Protein 7OHG (pdb70)

Structure (mmCIF, N/CA/C/O backbone):
data_7OHG
#
_entry.id   7OHG
#
_cell.length_a   88.121
_cell.length_b   88.121
_cell.length_c   182.889
_cell.angle_alpha   90.00
_cell.angle_beta   90.00
_cell.angle_gamma   90.00
#
_symmetry.space_group_name_H-M   'P 41 2 2'
#
loop_
_entity.id
_entity.type
_entity.pdbx_description
1 polymer "Guanosine-3',5'-bis(Diphosphate) 3'-pyrophosphohydrolase"
2 non-polymer 'Non-hydrolasable alarmone analogue'
3 non-polymer GLYCEROL
4 non-polymer 'FORMIC ACID'
5 non-polymer 'MANGANESE (II) ION'
6 non-polymer 'MAGNESIUM ION'
7 non-polymer 'CHLORIDE ION'
8 water water
#
loop_
_atom_site.group_PDB
_atom_site.id
_atom_site.type_symbol
_atom_site.label_atom_id
_atom_site.label_alt_id
_atom_site.label_comp_id
_atom_site.label_asym_id
_atom_site.label_entity_id
_atom_site.label_seq_id
_atom_site.pdbx_PDB_ins_code
_atom_site.Cartn_x
_atom_site.Cartn_y
_atom_site.Cartn_z
_atom_site.occupancy
_atom_site.B_iso_or_equiv
_atom_site.auth_seq_id
_atom_site.auth_comp_id
_atom_site.auth_asym_id
_atom_site.auth_atom_id
_atom_site.pdbx_PDB_model_num
ATOM 1 N N . ASP A 1 5 ? 85.702 63.830 2.001 1.00 95.35 5 ASP A N 1
ATOM 2 C CA . ASP A 1 5 ? 85.445 62.457 2.438 1.00 95.86 5 ASP A CA 1
ATOM 3 C C . ASP A 1 5 ? 84.053 62.281 3.089 1.00 95.14 5 ASP A C 1
ATOM 4 O O . ASP A 1 5 ? 83.579 63.164 3.822 1.00 95.01 5 ASP A O 1
ATOM 9 N N . LEU A 1 6 ? 83.420 61.113 2.828 1.00 94.15 6 LEU A N 1
ATOM 10 C CA . LEU A 1 6 ? 82.113 60.738 3.376 1.00 93.22 6 LEU A CA 1
ATOM 11 C C . LEU A 1 6 ? 82.073 60.849 4.912 1.00 91.26 6 LEU A C 1
ATOM 12 O O . LEU A 1 6 ? 81.161 61.489 5.455 1.00 91.78 6 LEU A O 1
ATOM 14 N N . GLY A 1 7 ? 83.073 60.254 5.585 1.00 88.65 7 GLY A N 1
ATOM 15 C CA . GLY A 1 7 ? 83.217 60.281 7.044 1.00 85.87 7 GLY A CA 1
ATOM 16 C C . GLY A 1 7 ? 82.217 59.436 7.811 1.00 82.37 7 GLY A C 1
ATOM 17 O O . GLY A 1 7 ? 82.096 59.575 9.035 1.00 82.79 7 GLY A O 1
ATOM 18 N N . LEU A 1 8 ? 81.491 58.550 7.097 1.00 78.80 8 LEU A N 1
ATOM 19 C CA . LEU A 1 8 ? 80.481 57.666 7.676 1.00 75.55 8 LEU A CA 1
ATOM 20 C C . LEU A 1 8 ? 81.103 56.622 8.582 1.00 72.41 8 LEU A C 1
ATOM 21 O O . LEU A 1 8 ? 80.517 56.281 9.606 1.00 72.51 8 LEU A O 1
ATOM 26 N N . TRP A 1 9 ? 82.301 56.132 8.226 1.00 69.55 9 TRP A N 1
ATOM 27 C CA . TRP A 1 9 ? 83.011 55.163 9.047 1.00 67.14 9 TRP A CA 1
ATOM 28 C C . TRP A 1 9 ? 83.405 55.754 10.378 1.00 67.55 9 TRP A C 1
ATOM 29 O O . TRP A 1 9 ? 83.387 55.046 11.376 1.00 68.06 9 TRP A O 1
ATOM 40 N N . ASN A 1 10 ? 83.798 57.031 10.402 1.00 67.16 10 ASN A N 1
ATOM 41 C CA . ASN A 1 10 ? 84.194 57.678 11.644 1.00 66.98 10 ASN A CA 1
ATOM 42 C C . ASN A 1 10 ? 83.028 57.821 12.634 1.00 66.25 10 ASN A C 1
ATOM 43 O O . ASN A 1 10 ? 83.276 57.891 13.826 1.00 66.18 10 ASN A O 1
ATOM 48 N N . ARG A 1 11 ? 81.766 57.801 12.158 1.00 65.62 11 ARG A N 1
ATOM 49 C CA . ARG A 1 11 ? 80.604 57.847 13.050 1.00 65.43 11 ARG A CA 1
ATOM 50 C C . ARG A 1 11 ? 80.280 56.452 13.560 1.00 64.02 11 ARG A C 1
ATOM 51 O O . ARG A 1 11 ? 79.828 56.303 14.698 1.00 64.44 11 ARG A O 1
ATOM 59 N N . LEU A 1 12 ? 80.431 55.435 12.699 1.00 62.20 12 LEU A N 1
ATOM 60 C CA . LEU A 1 12 ? 80.145 54.061 13.070 1.00 61.06 12 LEU A CA 1
ATOM 61 C C . LEU A 1 12 ? 81.202 53.505 14.030 1.00 60.63 12 LEU A C 1
ATOM 62 O O . LEU A 1 12 ? 80.843 52.973 15.076 1.00 60.77 12 LEU A O 1
ATOM 67 N N . GLU A 1 13 ? 82.499 53.644 13.679 1.00 59.60 13 GLU A N 1
ATOM 68 C CA . GLU A 1 13 ? 83.649 53.140 14.418 1.00 58.99 13 GLU A CA 1
ATOM 69 C C . GLU A 1 13 ? 83.513 53.247 15.956 1.00 58.46 13 GLU A C 1
ATOM 70 O O . GLU A 1 13 ? 83.737 52.229 16.613 1.00 58.86 13 GLU A O 1
ATOM 76 N N . PRO A 1 14 ? 83.130 54.403 16.568 1.00 57.33 14 PRO A N 1
ATOM 77 C CA . PRO A 1 14 ? 83.019 54.446 18.039 1.00 56.49 14 PRO A CA 1
ATOM 78 C C . PRO A 1 14 ? 82.017 53.451 18.605 1.00 55.38 14 PRO A C 1
ATOM 79 O O . PRO A 1 14 ? 82.285 52.857 19.646 1.00 55.35 14 PRO A O 1
ATOM 83 N N . ALA A 1 15 ? 80.893 53.229 17.895 1.00 54.28 15 ALA A N 1
ATOM 84 C CA . ALA A 1 15 ? 79.860 52.273 18.298 1.00 53.67 15 ALA A CA 1
ATOM 85 C C . ALA A 1 15 ? 80.325 50.801 18.317 1.00 53.50 15 ALA A C 1
ATOM 86 O O . ALA A 1 15 ? 79.680 49.967 18.939 1.00 53.20 15 ALA A O 1
ATOM 88 N N . LEU A 1 16 ? 81.454 50.502 17.657 1.00 53.68 16 LEU A N 1
ATOM 89 C CA . LEU A 1 16 ? 82.046 49.172 17.504 1.00 53.83 16 LEU A CA 1
ATOM 90 C C . LEU A 1 16 ? 83.033 48.757 18.598 1.00 54.91 16 LEU A C 1
ATOM 91 O O . LEU A 1 16 ? 83.550 47.638 18.535 1.00 55.49 16 LEU A O 1
ATOM 96 N N . ALA A 1 17 ? 83.293 49.630 19.597 1.00 54.55 17 ALA A N 1
ATOM 97 C CA . ALA A 1 17 ? 84.272 49.350 20.650 1.00 54.60 17 ALA A CA 1
ATOM 98 C C . ALA A 1 17 ? 83.953 48.134 21.514 1.00 54.29 17 ALA A C 1
ATOM 99 O O . ALA A 1 17 ? 84.863 47.567 22.138 1.00 54.65 17 ALA A O 1
ATOM 101 N N . TYR A 1 18 ? 82.673 47.731 21.560 1.00 53.18 18 TYR A N 1
ATOM 102 C CA . TYR A 1 18 ? 82.259 46.537 22.305 1.00 52.18 18 TYR A CA 1
ATOM 103 C C . TYR A 1 18 ? 82.708 45.225 21.580 1.00 52.13 18 TYR A C 1
ATOM 104 O O . TYR A 1 18 ? 82.602 44.142 22.148 1.00 51.97 18 TYR A O 1
ATOM 113 N N . LEU A 1 19 ? 83.190 45.326 20.330 1.00 52.09 19 LEU A N 1
ATOM 114 C CA . LEU A 1 19 ? 83.658 44.175 19.572 1.00 53.07 19 LEU A CA 1
ATOM 115 C C . LEU A 1 19 ? 85.187 44.016 19.707 1.00 54.94 19 LEU A C 1
ATOM 116 O O . LEU A 1 19 ? 85.908 44.999 19.884 1.00 55.43 19 LEU A O 1
ATOM 121 N N . ALA A 1 20 ? 85.682 42.776 19.584 1.00 55.36 20 ALA A N 1
ATOM 122 C CA . ALA A 1 20 ? 87.109 42.482 19.615 1.00 55.91 20 ALA A CA 1
ATOM 123 C C . ALA A 1 20 ? 87.753 43.121 18.379 1.00 57.28 20 ALA A C 1
ATOM 124 O O . ALA A 1 20 ? 87.077 43.290 17.350 1.00 57.89 20 ALA A O 1
ATOM 126 N N . PRO A 1 21 ? 89.062 43.457 18.416 1.00 57.14 21 PRO A N 1
ATOM 127 C CA . PRO A 1 21 ? 89.690 44.090 17.243 1.00 56.69 21 PRO A CA 1
ATOM 128 C C . PRO A 1 21 ? 89.528 43.318 15.951 1.00 56.21 21 PRO A C 1
ATOM 129 O O . PRO A 1 21 ? 89.320 43.931 14.900 1.00 56.00 21 PRO A O 1
ATOM 133 N N . GLU A 1 22 ? 89.591 41.978 16.036 1.00 55.90 22 GLU A N 1
ATOM 134 C CA . GLU A 1 22 ? 89.425 41.119 14.858 1.00 55.77 22 GLU A CA 1
ATOM 135 C C . GLU A 1 22 ? 88.055 41.288 14.251 1.00 53.91 22 GLU A C 1
ATOM 136 O O . GLU A 1 22 ? 87.912 41.250 13.036 1.00 54.23 22 GLU A O 1
ATOM 142 N N . GLU A 1 23 ? 87.047 41.483 15.095 1.00 52.00 23 GLU A N 1
ATOM 143 C CA . GLU A 1 23 ? 85.685 41.692 14.689 1.00 50.58 23 GLU A CA 1
ATOM 144 C C . GLU A 1 23 ? 85.513 43.047 14.088 1.00 49.75 23 GLU A C 1
ATOM 145 O O . GLU A 1 23 ? 84.924 43.121 13.014 1.00 50.18 23 GLU A O 1
ATOM 151 N N . ARG A 1 24 ? 86.083 44.114 14.692 1.00 48.64 24 ARG A N 1
ATOM 152 C CA . ARG A 1 24 ? 86.019 45.439 14.077 1.00 48.85 24 ARG A CA 1
ATOM 153 C C . ARG A 1 24 ? 86.695 45.443 12.688 1.00 49.43 24 ARG A C 1
ATOM 154 O O . ARG A 1 24 ? 86.244 46.153 11.792 1.00 50.06 24 ARG A O 1
ATOM 162 N N . ALA A 1 25 ? 87.732 44.602 12.490 1.00 48.89 25 ALA A N 1
ATOM 163 C CA . ALA A 1 25 ? 88.423 44.462 11.211 1.00 48.65 25 ALA A CA 1
ATOM 164 C C . ALA A 1 25 ? 87.514 43.858 10.149 1.00 48.92 25 ALA A C 1
ATOM 165 O O . ALA A 1 25 ? 87.616 44.204 8.967 1.00 49.64 25 ALA A O 1
ATOM 167 N N . LYS A 1 26 ? 86.668 42.905 10.552 1.00 48.31 26 LYS A N 1
ATOM 168 C CA . LYS A 1 26 ? 85.697 42.289 9.656 1.00 47.85 26 LYS A CA 1
ATOM 169 C C . LYS A 1 26 ? 84.642 43.335 9.288 1.00 46.47 26 LYS A C 1
ATOM 170 O O . LYS A 1 26 ? 84.228 43.381 8.155 1.00 46.36 26 LYS A O 1
ATOM 176 N N . VAL A 1 27 ? 84.244 44.199 10.223 1.00 45.85 27 VAL A N 1
ATOM 177 C CA . VAL A 1 27 ? 83.282 45.263 9.970 1.00 45.70 27 VAL A CA 1
ATOM 178 C C . VAL A 1 27 ? 83.856 46.366 9.064 1.00 45.98 27 VAL A C 1
ATOM 179 O O . VAL A 1 27 ? 83.122 46.867 8.217 1.00 46.92 27 VAL A O 1
ATOM 183 N N . ARG A 1 28 ? 85.155 46.695 9.170 1.00 45.25 28 ARG A N 1
ATOM 184 C CA . ARG A 1 28 ? 85.765 47.682 8.276 1.00 45.46 28 ARG A CA 1
ATOM 185 C C . ARG A 1 28 ? 85.821 47.138 6.848 1.00 46.32 28 ARG A C 1
ATOM 186 O O . ARG A 1 28 ? 85.488 47.855 5.896 1.00 47.00 28 ARG A O 1
ATOM 194 N N . GLU A 1 29 ? 86.191 45.856 6.703 1.00 46.17 29 GLU A N 1
ATOM 195 C CA . GLU A 1 29 ? 86.230 45.166 5.417 1.00 46.58 29 GLU A CA 1
ATOM 196 C C . GLU A 1 29 ? 84.837 45.172 4.766 1.00 47.07 29 GLU A C 1
ATOM 197 O O . GLU A 1 29 ? 84.720 45.412 3.567 1.00 48.01 29 GLU A O 1
ATOM 203 N N . ALA A 1 30 ? 83.785 44.933 5.565 1.00 46.86 30 ALA A N 1
ATOM 204 C CA . ALA A 1 30 ? 82.386 44.928 5.146 1.00 47.15 30 ALA A CA 1
ATOM 205 C C . ALA A 1 30 ? 81.952 46.311 4.717 1.00 47.68 30 ALA A C 1
ATOM 206 O O . ALA A 1 30 ? 81.284 46.447 3.690 1.00 47.16 30 ALA A O 1
ATOM 208 N N . TYR A 1 31 ? 82.365 47.351 5.476 1.00 48.37 31 TYR A N 1
ATOM 209 C CA . TYR A 1 31 ? 82.050 48.731 5.155 1.00 49.75 31 TYR A CA 1
ATOM 210 C C . TYR A 1 31 ? 82.617 49.097 3.805 1.00 50.12 31 TYR A C 1
ATOM 211 O O . TYR A 1 31 ? 81.908 49.676 2.999 1.00 51.02 31 TYR A O 1
ATOM 220 N N . ARG A 1 32 ? 83.892 48.787 3.564 1.00 49.38 32 ARG A N 1
ATOM 221 C CA . ARG A 1 32 ? 84.512 49.104 2.286 1.00 48.38 32 ARG A CA 1
ATOM 222 C C . ARG A 1 32 ? 83.917 48.351 1.149 1.00 49.14 32 ARG A C 1
ATOM 223 O O . ARG A 1 32 ? 83.744 48.908 0.061 1.00 50.16 32 ARG A O 1
ATOM 231 N N . PHE A 1 33 ? 83.531 47.099 1.386 1.00 48.89 33 PHE A N 1
ATOM 232 C CA . PHE A 1 33 ? 82.890 46.282 0.362 1.00 49.20 33 PHE A CA 1
ATOM 233 C C . PHE A 1 33 ? 81.560 46.922 -0.032 1.00 50.12 33 PHE A C 1
ATOM 234 O O . PHE A 1 33 ? 81.330 47.129 -1.210 1.00 50.96 33 PHE A O 1
ATOM 242 N N . ALA A 1 34 ? 80.743 47.325 0.960 1.00 50.21 34 ALA A N 1
ATOM 243 C CA . ALA A 1 34 ? 79.475 48.005 0.750 1.00 50.47 34 ALA A CA 1
ATOM 244 C C . ALA A 1 34 ? 79.741 49.332 0.033 1.00 51.05 34 ALA A C 1
ATOM 245 O O . ALA A 1 34 ? 79.199 49.529 -1.053 1.00 51.57 34 ALA A O 1
ATOM 247 N N . GLU A 1 35 ? 80.706 50.147 0.528 1.00 50.84 35 GLU A N 1
ATOM 248 C CA . GLU A 1 35 ? 81.131 51.430 -0.050 1.00 51.04 35 GLU A CA 1
ATOM 249 C C . GLU A 1 35 ? 81.363 51.331 -1.551 1.00 50.62 35 GLU A C 1
ATOM 250 O O . GLU A 1 35 ? 80.854 52.156 -2.314 1.00 50.63 35 GLU A O 1
ATOM 256 N N . GLU A 1 36 ? 82.079 50.276 -1.969 1.00 50.24 36 GLU A N 1
ATOM 257 C CA . GLU A 1 36 ? 82.388 49.980 -3.368 1.00 49.84 36 GLU A CA 1
ATOM 258 C C . GLU A 1 36 ? 81.162 49.537 -4.115 1.00 50.00 36 GLU A C 1
ATOM 259 O O . GLU A 1 36 ? 80.924 50.036 -5.206 1.00 50.41 36 GLU A O 1
ATOM 265 N N . ALA A 1 37 ? 80.406 48.572 -3.563 1.00 49.60 37 ALA A N 1
ATOM 266 C CA . ALA A 1 37 ? 79.231 48.037 -4.220 1.00 49.87 37 ALA A CA 1
ATOM 267 C C . ALA A 1 37 ? 78.193 49.118 -4.506 1.00 50.50 37 ALA A C 1
ATOM 268 O O . ALA A 1 37 ? 77.766 49.248 -5.644 1.00 51.01 37 ALA A O 1
ATOM 270 N N . HIS A 1 38 ? 77.876 49.963 -3.529 1.00 50.65 38 HIS A N 1
ATOM 271 C CA . HIS A 1 38 ? 76.884 51.023 -3.709 1.00 51.42 38 HIS A CA 1
ATOM 272 C C . HIS A 1 38 ? 77.457 52.314 -4.299 1.00 52.45 38 HIS A C 1
ATOM 273 O O . HIS A 1 38 ? 76.827 53.358 -4.153 1.00 52.95 38 HIS A O 1
ATOM 280 N N . ARG A 1 39 ? 78.646 52.272 -4.917 1.00 52.71 39 ARG A N 1
ATOM 281 C CA . ARG A 1 39 ? 79.273 53.489 -5.444 1.00 53.22 39 ARG A CA 1
ATOM 282 C C . ARG A 1 39 ? 78.452 54.131 -6.537 1.00 54.51 39 ARG A C 1
ATOM 283 O O . ARG A 1 39 ? 77.984 53.445 -7.455 1.00 54.41 39 ARG A O 1
ATOM 291 N N . GLY A 1 40 ? 78.233 55.436 -6.407 1.00 55.38 40 GLY A N 1
ATOM 292 C CA . GLY A 1 40 ? 77.457 56.171 -7.399 1.00 56.72 40 GLY A CA 1
ATOM 293 C C . GLY A 1 40 ? 75.953 56.064 -7.225 1.00 58.04 40 GLY A C 1
ATOM 294 O O . GLY A 1 40 ? 75.200 56.843 -7.814 1.00 58.50 40 GLY A O 1
ATOM 295 N N . GLN A 1 41 ? 75.501 55.101 -6.408 1.00 58.31 41 GLN A N 1
ATOM 296 C CA . GLN A 1 41 ? 74.095 54.903 -6.105 1.00 58.23 41 GLN A CA 1
ATOM 297 C C . GLN A 1 41 ? 73.644 55.990 -5.161 1.00 58.67 41 GLN A C 1
ATOM 298 O O . GLN A 1 41 ? 74.445 56.549 -4.399 1.00 58.51 41 GLN A O 1
ATOM 304 N N . LEU A 1 42 ? 72.372 56.336 -5.247 1.00 59.40 42 LEU A N 1
ATOM 305 C CA . LEU A 1 42 ? 71.826 57.403 -4.424 1.00 60.60 42 LEU A CA 1
ATOM 306 C C . LEU A 1 42 ? 70.534 57.032 -3.754 1.00 61.06 42 LEU A C 1
ATOM 307 O O . LEU A 1 42 ? 69.739 56.248 -4.278 1.00 60.92 42 LEU A O 1
ATOM 312 N N . ARG A 1 43 ? 70.303 57.642 -2.614 1.00 61.46 43 ARG A N 1
ATOM 313 C CA . ARG A 1 43 ? 69.049 57.493 -1.916 1.00 62.60 43 ARG A CA 1
ATOM 314 C C . ARG A 1 43 ? 68.146 58.639 -2.346 1.00 64.09 43 ARG A C 1
ATOM 315 O O . ARG A 1 43 ? 68.644 59.682 -2.771 1.00 64.15 43 ARG A O 1
ATOM 323 N N . ARG A 1 44 ? 66.837 58.507 -2.171 1.00 65.26 44 ARG A N 1
ATOM 324 C CA . ARG A 1 44 ? 65.891 59.563 -2.610 1.00 66.86 44 ARG A CA 1
ATOM 325 C C . ARG A 1 44 ? 66.139 60.838 -1.808 1.00 67.39 44 ARG A C 1
ATOM 326 O O . ARG A 1 44 ? 65.562 61.862 -2.167 1.00 67.89 44 ARG A O 1
ATOM 334 N N . SER A 1 45 ? 66.914 60.765 -0.736 1.00 66.93 45 SER A N 1
ATOM 335 C CA . SER A 1 45 ? 67.312 61.938 0.032 1.00 67.23 45 SER A CA 1
ATOM 336 C C . SER A 1 45 ? 68.419 62.761 -0.643 1.00 67.29 45 SER A C 1
ATOM 337 O O . SER A 1 45 ? 68.776 63.821 -0.129 1.00 68.00 45 SER A O 1
ATOM 340 N N . GLY A 1 46 ? 68.979 62.268 -1.742 1.00 66.39 46 GLY A N 1
ATOM 341 C CA . GLY A 1 46 ? 70.093 62.921 -2.409 1.00 66.38 46 GLY A CA 1
ATOM 342 C C . GLY A 1 46 ? 71.437 62.497 -1.845 1.00 66.28 46 GLY A C 1
ATOM 343 O O . GLY A 1 46 ? 72.481 62.831 -2.406 1.00 67.00 46 GLY A O 1
ATOM 344 N N . GLU A 1 47 ? 71.425 61.773 -0.724 1.00 65.37 47 GLU A N 1
ATOM 345 C CA . GLU A 1 47 ? 72.599 61.256 -0.049 1.00 65.21 47 GLU A CA 1
ATOM 346 C C . GLU A 1 47 ? 73.071 59.999 -0.770 1.00 64.50 47 GLU A C 1
ATOM 347 O O . GLU A 1 47 ? 72.262 59.314 -1.403 1.00 64.55 47 GLU A O 1
ATOM 353 N N . PRO A 1 48 ? 74.379 59.683 -0.716 1.00 63.90 48 PRO A N 1
ATOM 354 C CA . PRO A 1 48 ? 74.857 58.455 -1.385 1.00 63.45 48 PRO A CA 1
ATOM 355 C C . PRO A 1 48 ? 74.288 57.224 -0.685 1.00 62.54 48 PRO A C 1
ATOM 356 O O . PRO A 1 48 ? 74.143 57.238 0.546 1.00 62.77 48 PRO A O 1
ATOM 360 N N . TYR A 1 49 ? 73.956 56.161 -1.446 1.00 60.94 49 TYR A N 1
ATOM 361 C CA . TYR A 1 49 ? 73.307 54.990 -0.862 1.00 60.05 49 TYR A CA 1
ATOM 362 C C . TYR A 1 49 ? 73.936 54.455 0.442 1.00 58.82 49 TYR A C 1
ATOM 363 O O . TYR A 1 49 ? 73.209 54.152 1.391 1.00 58.55 49 TYR A O 1
ATOM 372 N N . ILE A 1 50 ? 75.281 54.387 0.496 1.00 57.51 50 ILE A N 1
ATOM 373 C CA . ILE A 1 50 ? 76.048 53.877 1.636 1.00 56.00 50 ILE A CA 1
ATOM 374 C C . ILE A 1 50 ? 75.596 54.468 2.965 1.00 54.80 50 ILE A C 1
ATOM 375 O O . ILE A 1 50 ? 75.705 53.791 3.983 1.00 55.33 50 ILE A O 1
ATOM 380 N N . THR A 1 51 ? 74.996 55.681 2.947 1.00 53.19 51 THR A N 1
ATOM 381 C CA . THR A 1 51 ? 74.447 56.348 4.131 1.00 51.83 51 THR A CA 1
ATOM 382 C C . THR A 1 51 ? 73.460 55.430 4.878 1.00 50.06 51 THR A C 1
ATOM 383 O O . THR A 1 51 ? 73.502 55.337 6.103 1.00 49.67 51 THR A O 1
ATOM 387 N N . HIS A 1 52 ? 72.613 54.720 4.120 1.00 48.84 52 HIS A N 1
ATOM 388 C CA . HIS A 1 52 ? 71.635 53.781 4.653 1.00 47.92 52 HIS A CA 1
ATOM 389 C C . HIS A 1 52 ? 72.291 52.558 5.333 1.00 47.93 52 HIS A C 1
ATOM 390 O O . HIS A 1 52 ? 72.119 52.454 6.546 1.00 48.63 52 HIS A O 1
ATOM 397 N N . PRO A 1 53 ? 73.076 51.666 4.674 1.00 46.92 53 PRO A N 1
ATOM 398 C CA . PRO A 1 53 ? 73.629 50.520 5.403 1.00 46.37 53 PRO A CA 1
ATOM 399 C C . PRO A 1 53 ? 74.577 50.892 6.533 1.00 46.20 53 PRO A C 1
ATOM 400 O O . PRO A 1 53 ? 74.734 50.100 7.465 1.00 46.43 53 PRO A O 1
ATOM 404 N N . VAL A 1 54 ? 75.149 52.111 6.508 1.00 45.79 54 VAL A N 1
ATOM 405 C CA . VAL A 1 54 ? 75.961 52.582 7.635 1.00 45.76 54 VAL A CA 1
ATOM 406 C C . VAL A 1 54 ? 75.003 52.895 8.812 1.00 46.24 54 VAL A C 1
ATOM 407 O O . VAL A 1 54 ? 75.232 52.438 9.935 1.00 47.30 54 VAL A O 1
ATOM 411 N N . ALA A 1 55 ? 73.886 53.594 8.540 1.00 45.33 55 ALA A N 1
ATOM 412 C CA . ALA A 1 55 ? 72.886 53.882 9.572 1.00 44.82 55 ALA A CA 1
ATOM 413 C C . ALA A 1 55 ? 72.312 52.585 10.156 1.00 43.82 55 ALA A C 1
ATOM 414 O O . ALA A 1 55 ? 72.220 52.463 11.381 1.00 43.89 55 ALA A O 1
ATOM 416 N N . VAL A 1 56 ? 71.985 51.602 9.280 1.00 42.78 56 VAL A N 1
ATOM 417 C CA . VAL A 1 56 ? 71.462 50.300 9.687 1.00 42.44 56 VAL A CA 1
ATOM 418 C C . VAL A 1 56 ? 72.482 49.536 10.556 1.00 43.99 56 VAL A C 1
ATOM 419 O O . VAL A 1 56 ? 72.105 49.024 11.612 1.00 44.24 56 VAL A O 1
ATOM 423 N N . ALA A 1 57 ? 73.791 49.540 10.171 1.00 44.77 57 ALA A N 1
ATOM 424 C CA . ALA A 1 57 ? 74.838 48.893 10.975 1.00 45.24 57 ALA A CA 1
ATOM 425 C C . ALA A 1 57 ? 74.932 49.585 12.344 1.00 46.70 57 ALA A C 1
ATOM 426 O O . ALA A 1 57 ? 74.943 48.913 13.377 1.00 47.02 57 ALA A O 1
ATOM 428 N N . GLU A 1 58 ? 74.906 50.926 12.348 1.00 46.97 58 GLU A N 1
ATOM 429 C CA . GLU A 1 58 ? 74.957 51.767 13.536 1.00 47.62 58 GLU A CA 1
ATOM 430 C C . GLU A 1 58 ? 73.832 51.423 14.528 1.00 46.79 58 GLU A C 1
ATOM 431 O O . GLU A 1 58 ? 74.079 51.381 15.733 1.00 46.84 58 GLU A O 1
ATOM 437 N N . ILE A 1 59 ? 72.621 51.116 14.025 1.00 45.86 59 ILE A N 1
ATOM 438 C CA . ILE A 1 59 ? 71.494 50.741 14.888 1.00 45.17 59 ILE A CA 1
ATOM 439 C C . ILE A 1 59 ? 71.790 49.410 15.584 1.00 45.68 59 ILE A C 1
ATOM 440 O O . ILE A 1 59 ? 71.605 49.291 16.793 1.00 45.61 59 ILE A O 1
ATOM 445 N N . LEU A 1 60 ? 72.327 48.440 14.827 1.00 45.93 60 LEU A N 1
ATOM 446 C CA . LEU A 1 60 ? 72.699 47.113 15.320 1.00 46.59 60 LEU A CA 1
ATOM 447 C C . LEU A 1 60 ? 73.883 47.192 16.315 1.00 48.05 60 LEU A C 1
ATOM 448 O O . LEU A 1 60 ? 73.963 46.393 17.247 1.00 48.06 60 LEU A O 1
ATOM 453 N N . ALA A 1 61 ? 74.791 48.160 16.122 1.00 49.02 61 ALA A N 1
ATOM 454 C CA . ALA A 1 61 ? 75.911 48.390 17.031 1.00 50.41 61 ALA A CA 1
ATOM 455 C C . ALA A 1 61 ? 75.389 48.986 18.351 1.00 52.93 61 ALA A C 1
ATOM 456 O O . ALA A 1 61 ? 75.848 48.600 19.457 1.00 53.47 61 ALA A O 1
ATOM 458 N N . GLY A 1 62 ? 74.394 49.883 18.246 1.00 53.37 62 GLY A N 1
ATOM 459 C CA . GLY A 1 62 ? 73.730 50.454 19.415 1.00 53.75 62 GLY A CA 1
ATOM 460 C C . GLY A 1 62 ? 73.058 49.352 20.216 1.00 53.84 62 GLY A C 1
ATOM 461 O O . GLY A 1 62 ? 73.206 49.273 21.435 1.00 54.53 62 GLY A O 1
ATOM 462 N N . LEU A 1 63 ? 72.422 48.423 19.507 1.00 53.25 63 LEU A N 1
ATOM 463 C CA . LEU A 1 63 ? 71.805 47.241 20.082 1.00 53.18 63 LEU A CA 1
ATOM 464 C C . LEU A 1 63 ? 72.829 46.177 20.538 1.00 52.82 63 LEU A C 1
ATOM 465 O O . LEU A 1 63 ? 72.422 45.173 21.115 1.00 53.58 63 LEU A O 1
ATOM 470 N N . GLN A 1 64 ? 74.124 46.367 20.250 1.00 51.56 64 GLN A N 1
ATOM 471 C CA . GLN A 1 64 ? 75.210 45.463 20.589 1.00 51.09 64 GLN A CA 1
ATOM 472 C C . GLN A 1 64 ? 75.061 44.068 20.010 1.00 50.04 64 GLN A C 1
ATOM 473 O O . GLN A 1 64 ? 75.262 43.064 20.700 1.00 49.33 64 GLN A O 1
ATOM 479 N N . MET A 1 65 ? 74.744 44.013 18.721 1.00 49.63 65 MET A N 1
ATOM 480 C CA . MET A 1 65 ? 74.607 42.747 18.028 1.00 50.32 65 MET A CA 1
ATOM 481 C C . MET A 1 65 ? 75.967 42.173 17.670 1.00 50.82 65 MET A C 1
ATOM 482 O O . MET A 1 65 ? 76.918 42.934 17.482 1.00 51.25 65 MET A O 1
ATOM 487 N N . ASP A 1 66 ? 76.060 40.836 17.508 1.00 50.38 66 ASP A N 1
ATOM 488 C CA . ASP A 1 66 ? 77.336 40.218 17.145 1.00 50.23 66 ASP A CA 1
ATOM 489 C C . ASP A 1 66 ? 77.875 40.726 15.820 1.00 49.41 66 ASP A C 1
ATOM 490 O O . ASP A 1 66 ? 77.116 41.212 14.990 1.00 49.22 66 ASP A O 1
ATOM 495 N N . ALA A 1 67 ? 79.201 40.642 15.647 1.00 48.90 67 ALA A N 1
ATOM 496 C CA . ALA A 1 67 ? 79.924 41.107 14.471 1.00 48.33 67 ALA A CA 1
ATOM 497 C C . ALA A 1 67 ? 79.285 40.709 13.151 1.00 47.53 67 ALA A C 1
ATOM 498 O O . ALA A 1 67 ? 79.038 41.590 12.336 1.00 47.32 67 ALA A O 1
ATOM 500 N N . ASP A 1 68 ? 78.924 39.426 12.966 1.00 46.98 68 ASP A N 1
ATOM 501 C CA . ASP A 1 68 ? 78.283 38.996 11.717 1.00 47.13 68 ASP A CA 1
ATOM 502 C C . ASP A 1 68 ? 77.005 39.772 11.418 1.00 47.17 68 ASP A C 1
ATOM 503 O O . ASP A 1 68 ? 76.753 40.120 10.284 1.00 47.70 68 ASP A O 1
ATOM 508 N N . THR A 1 69 ? 76.224 40.064 12.433 1.00 46.94 69 THR A N 1
ATOM 509 C CA . THR A 1 69 ? 74.986 40.819 12.294 1.00 46.69 69 THR A CA 1
ATOM 510 C C . THR A 1 69 ? 75.270 42.265 11.886 1.00 46.35 69 THR A C 1
ATOM 511 O O . THR A 1 69 ? 74.635 42.750 10.953 1.00 46.64 69 THR A O 1
ATOM 515 N N . VAL A 1 70 ? 76.234 42.948 12.548 1.00 45.53 70 VAL A N 1
ATOM 516 C CA . VAL A 1 70 ? 76.542 44.339 12.181 1.00 45.11 70 VAL A CA 1
ATOM 517 C C . VAL A 1 70 ? 77.184 44.382 10.785 1.00 44.40 70 VAL A C 1
ATOM 518 O O . VAL A 1 70 ? 76.734 45.180 9.968 1.00 44.69 70 VAL A O 1
ATOM 522 N N . ALA A 1 71 ? 78.136 43.489 10.464 1.00 43.48 71 ALA A N 1
ATOM 523 C CA . ALA A 1 71 ? 78.724 43.450 9.108 1.00 43.03 71 ALA A CA 1
ATOM 524 C C . ALA A 1 71 ? 77.648 43.183 8.061 1.00 42.68 71 ALA A C 1
ATOM 525 O O . ALA A 1 71 ? 77.647 43.837 7.019 1.00 43.14 71 ALA A O 1
ATOM 527 N N . ALA A 1 72 ? 76.689 42.276 8.374 1.00 41.72 72 ALA A N 1
ATOM 528 C CA . ALA A 1 72 ? 75.551 41.976 7.498 1.00 40.92 72 ALA A CA 1
ATOM 529 C C . ALA A 1 72 ? 74.648 43.169 7.336 1.00 40.38 72 ALA A C 1
ATOM 530 O O . ALA A 1 72 ? 74.035 43.266 6.293 1.00 40.44 72 ALA A O 1
ATOM 532 N N . GLY A 1 73 ? 74.586 44.061 8.332 1.00 39.83 73 GLY A N 1
ATOM 533 C CA . GLY A 1 73 ? 73.839 45.311 8.285 1.00 40.23 73 GLY A CA 1
ATOM 534 C C . GLY A 1 73 ? 74.428 46.264 7.259 1.00 41.17 73 GLY A C 1
ATOM 535 O O . GLY A 1 73 ? 73.695 46.992 6.594 1.00 41.83 73 GLY A O 1
ATOM 536 N N . LEU A 1 74 ? 75.748 46.240 7.073 1.00 41.05 74 LEU A N 1
ATOM 537 C CA . LEU A 1 74 ? 76.394 47.048 6.036 1.00 40.94 74 LEU A CA 1
ATOM 538 C C . LEU A 1 74 ? 76.175 46.415 4.653 1.00 42.42 74 LEU A C 1
ATOM 539 O O . LEU A 1 74 ? 76.067 47.117 3.640 1.00 43.44 74 LEU A O 1
ATOM 544 N N . LEU A 1 75 ? 76.152 45.090 4.588 1.00 42.61 75 LEU A N 1
ATOM 545 C CA . LEU A 1 75 ? 76.025 44.378 3.307 1.00 42.91 75 LEU A CA 1
ATOM 546 C C . LEU A 1 75 ? 74.609 43.973 2.955 1.00 44.02 75 LEU A C 1
ATOM 547 O O . LEU A 1 75 ? 74.417 43.342 1.934 1.00 44.58 75 LEU A O 1
ATOM 552 N N . HIS A 1 76 ? 73.617 44.316 3.777 1.00 44.44 76 HIS A N 1
ATOM 553 C CA . HIS A 1 76 ? 72.239 43.881 3.591 1.00 45.02 76 HIS A CA 1
ATOM 554 C C . HIS A 1 76 ? 71.585 44.350 2.296 1.00 46.36 76 HIS A C 1
ATOM 555 O O . HIS A 1 76 ? 70.495 43.878 2.006 1.00 46.51 76 HIS A O 1
ATOM 562 N N . ASP A 1 77 ? 72.214 45.257 1.525 1.00 47.48 77 ASP A N 1
ATOM 563 C CA . ASP A 1 77 ? 71.602 45.715 0.268 1.00 49.16 77 ASP A CA 1
ATOM 564 C C . ASP A 1 77 ? 72.401 45.362 -0.985 1.00 50.05 77 ASP A C 1
ATOM 565 O O . ASP A 1 77 ? 71.830 45.355 -2.073 1.00 50.22 77 ASP A O 1
ATOM 570 N N . THR A 1 78 ? 73.660 44.979 -0.802 1.00 50.28 78 THR A N 1
ATOM 571 C CA . THR A 1 78 ? 74.618 44.698 -1.897 1.00 50.82 78 THR A CA 1
ATOM 572 C C . THR A 1 78 ? 74.153 43.684 -2.935 1.00 52.93 78 THR A C 1
ATOM 573 O O . THR A 1 78 ? 74.510 43.841 -4.097 1.00 53.66 78 THR A O 1
ATOM 577 N N . LEU A 1 79 ? 73.411 42.675 -2.540 1.00 54.25 79 LEU A N 1
ATOM 578 C CA . LEU A 1 79 ? 73.077 41.593 -3.486 1.00 56.32 79 LEU A CA 1
ATOM 579 C C . LEU A 1 79 ? 72.216 42.072 -4.647 1.00 58.81 79 LEU A C 1
ATOM 580 O O . LEU A 1 79 ? 72.566 41.775 -5.791 1.00 59.45 79 LEU A O 1
ATOM 585 N N . GLU A 1 80 ? 71.185 42.847 -4.380 1.00 60.07 80 GLU A N 1
ATOM 586 C CA . GLU A 1 80 ? 70.226 43.186 -5.448 1.00 62.28 80 GLU A CA 1
ATOM 587 C C . GLU A 1 80 ? 70.775 44.257 -6.363 1.00 64.08 80 GLU A C 1
ATOM 588 O O . GLU A 1 80 ? 70.776 44.055 -7.582 1.00 65.53 80 GLU A O 1
ATOM 594 N N . ASP A 1 81 ? 71.229 45.350 -5.802 1.00 63.61 81 ASP A N 1
ATOM 595 C CA . ASP A 1 81 ? 71.610 46.488 -6.629 1.00 63.70 81 ASP A CA 1
ATOM 596 C C . ASP A 1 81 ? 72.926 46.424 -7.470 1.00 60.93 81 ASP A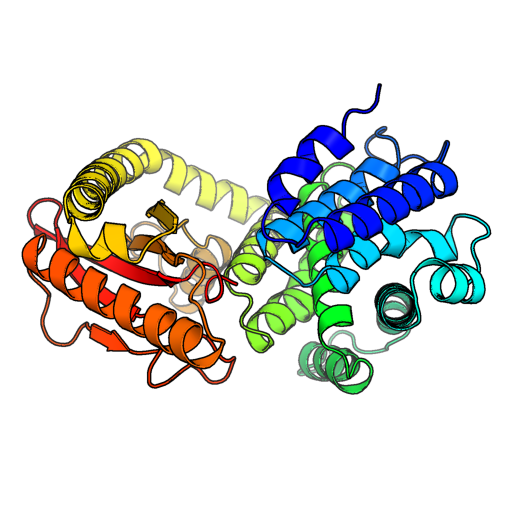 C 1
ATOM 597 O O . ASP A 1 81 ? 72.988 47.054 -8.517 1.00 59.29 81 ASP A O 1
ATOM 602 N N . CYS A 1 82 ? 73.975 45.755 -6.958 1.00 59.94 82 CYS A N 1
ATOM 603 C CA . CYS A 1 82 ? 75.362 45.997 -7.310 1.00 59.06 82 CYS A CA 1
ATOM 604 C C . CYS A 1 82 ? 76.194 44.923 -8.027 1.00 58.41 82 CYS A C 1
ATOM 605 O O . CYS A 1 82 ? 77.432 45.054 -8.017 1.00 57.72 82 CYS A O 1
ATOM 608 N N . GLY A 1 83 ? 75.573 43.940 -8.666 1.00 58.05 83 GLY A N 1
ATOM 609 C CA . GLY A 1 83 ? 76.338 42.893 -9.340 1.00 57.37 83 GLY A CA 1
ATOM 610 C C . GLY A 1 83 ? 77.156 42.060 -8.364 1.00 56.61 83 GLY A C 1
ATOM 611 O O . GLY A 1 83 ? 78.264 41.625 -8.691 1.00 56.46 83 GLY A O 1
ATOM 612 N N . VAL A 1 84 ? 76.618 41.877 -7.122 1.00 55.75 84 VAL A N 1
ATOM 613 C CA . VAL A 1 84 ? 77.225 41.049 -6.081 1.00 55.23 84 VAL A CA 1
ATOM 614 C C . VAL A 1 84 ? 76.356 39.793 -5.966 1.00 55.42 84 VAL A C 1
ATOM 615 O O . VAL A 1 84 ? 75.135 39.898 -5.824 1.00 55.72 84 VAL A O 1
ATOM 619 N N . ALA A 1 85 ? 76.976 38.612 -6.071 1.00 54.78 85 ALA A N 1
ATOM 620 C CA . ALA A 1 85 ? 76.260 37.348 -5.913 1.00 54.33 85 ALA A CA 1
ATOM 621 C C . ALA A 1 85 ? 76.400 36.878 -4.459 1.00 53.92 85 ALA A C 1
ATOM 622 O O . ALA A 1 85 ? 77.352 37.277 -3.771 1.00 53.91 85 ALA A O 1
ATOM 624 N N . PRO A 1 86 ? 75.483 36.024 -3.957 1.00 53.42 86 PRO A N 1
ATOM 625 C CA . PRO A 1 86 ? 75.612 35.562 -2.559 1.00 53.00 86 PRO A CA 1
ATOM 626 C C . PRO A 1 86 ? 76.873 34.749 -2.303 1.00 52.63 86 PRO A C 1
ATOM 627 O O . PRO A 1 86 ? 77.336 34.681 -1.174 1.00 52.64 86 PRO A O 1
ATOM 631 N N . GLU A 1 87 ? 77.430 34.147 -3.357 1.00 52.58 87 GLU A N 1
ATOM 632 C CA . GLU A 1 87 ? 78.652 33.352 -3.319 1.00 53.04 87 GLU A CA 1
ATOM 633 C C . GLU A 1 87 ? 79.849 34.204 -2.890 1.00 52.38 87 GLU A C 1
ATOM 634 O O . GLU A 1 87 ? 80.718 33.712 -2.175 1.00 51.88 87 GLU A O 1
ATOM 640 N N . GLU A 1 88 ? 79.867 35.491 -3.314 1.00 52.10 88 GLU A N 1
ATOM 641 C CA . GLU A 1 88 ? 80.912 36.461 -3.005 1.00 52.27 88 GLU A CA 1
ATOM 642 C C . GLU A 1 88 ? 80.877 36.837 -1.533 1.00 52.32 88 GLU A C 1
ATOM 643 O O . GLU A 1 88 ? 81.920 36.862 -0.889 1.00 52.65 88 GLU A O 1
ATOM 649 N N . LEU A 1 89 ? 79.678 37.096 -0.989 1.00 51.82 89 LEU A N 1
ATOM 650 C CA . LEU A 1 89 ? 79.516 37.435 0.419 1.00 51.61 89 LEU A CA 1
ATOM 651 C C . LEU A 1 89 ? 79.879 36.239 1.320 1.00 52.73 89 LEU A C 1
ATOM 652 O O . LEU A 1 89 ? 80.382 36.453 2.423 1.00 52.68 89 LEU A O 1
ATOM 657 N N . GLU A 1 90 ? 79.676 34.988 0.848 1.00 53.52 90 GLU A N 1
ATOM 658 C CA . GLU A 1 90 ? 80.062 33.815 1.647 1.00 54.79 90 GLU A CA 1
ATOM 659 C C . GLU A 1 90 ? 81.571 33.599 1.552 1.00 55.23 90 GLU A C 1
ATOM 660 O O . GLU A 1 90 ? 82.216 33.261 2.537 1.00 55.40 90 GLU A O 1
ATOM 666 N N . ARG A 1 91 ? 82.134 33.790 0.355 1.00 55.13 91 ARG A N 1
ATOM 667 C CA . ARG A 1 91 ? 83.559 33.648 0.133 1.00 55.29 91 ARG A CA 1
ATOM 668 C C . ARG A 1 91 ? 84.334 34.693 0.914 1.00 55.63 91 ARG A C 1
ATOM 669 O O . ARG A 1 91 ? 85.420 34.396 1.410 1.00 56.22 91 ARG A O 1
ATOM 677 N N . ARG A 1 92 ? 83.792 35.919 1.033 1.00 55.09 92 ARG A N 1
ATOM 678 C CA . ARG A 1 92 ? 84.511 37.002 1.678 1.00 54.76 92 ARG A CA 1
ATOM 679 C C . ARG A 1 92 ? 84.175 37.221 3.137 1.00 55.12 92 ARG A C 1
ATOM 680 O O . ARG A 1 92 ? 85.076 37.570 3.910 1.00 55.44 92 ARG A O 1
ATOM 688 N N . PHE A 1 93 ? 82.914 37.024 3.537 1.00 54.91 93 PHE A N 1
ATOM 689 C CA . PHE A 1 93 ? 82.518 37.274 4.934 1.00 54.82 93 PHE A CA 1
ATOM 690 C C . PHE A 1 93 ? 81.928 36.071 5.677 1.00 56.08 93 PHE A C 1
ATOM 691 O O . PHE A 1 93 ? 81.316 36.236 6.741 1.00 56.63 93 PHE A O 1
ATOM 699 N N . GLY A 1 94 ? 82.099 34.878 5.120 1.00 56.44 94 GLY A N 1
ATOM 700 C CA . GLY A 1 94 ? 81.572 33.665 5.731 1.00 57.39 94 GLY A CA 1
ATOM 701 C C . GLY A 1 94 ? 80.109 33.395 5.434 1.00 58.08 94 GLY A C 1
ATOM 702 O O . GLY A 1 94 ? 79.386 34.253 4.911 1.00 58.73 94 GLY A O 1
ATOM 703 N N . PRO A 1 95 ? 79.640 32.189 5.779 1.00 57.59 95 PRO A N 1
ATOM 704 C CA . PRO A 1 95 ? 78.249 31.835 5.473 1.00 57.45 95 PRO A CA 1
ATOM 705 C C . PRO A 1 95 ? 77.183 32.464 6.369 1.00 56.88 95 PRO A C 1
ATOM 706 O O . PRO A 1 95 ? 76.053 32.574 5.907 1.00 57.17 95 PRO A O 1
ATOM 710 N N . THR A 1 96 ? 77.508 32.876 7.607 1.00 55.88 96 THR A N 1
ATOM 711 C CA . THR A 1 96 ? 76.490 33.482 8.477 1.00 55.87 96 THR A CA 1
ATOM 712 C C . THR A 1 96 ? 76.138 34.888 7.989 1.00 55.13 96 THR A C 1
ATOM 713 O O . THR A 1 96 ? 74.958 35.226 7.910 1.00 55.34 96 THR A O 1
ATOM 717 N N . VAL A 1 97 ? 77.147 35.687 7.602 1.00 53.94 97 VAL A N 1
ATOM 718 C CA . VAL A 1 97 ? 76.905 37.016 7.023 1.00 52.77 97 VAL A CA 1
ATOM 719 C C . VAL A 1 97 ? 76.089 36.877 5.714 1.00 50.96 97 VAL A C 1
ATOM 720 O O . VAL A 1 97 ? 75.162 37.648 5.474 1.00 50.19 97 VAL A O 1
ATOM 724 N N . ARG A 1 98 ? 76.345 35.863 4.908 1.00 50.24 98 ARG A N 1
ATOM 725 C CA . ARG A 1 98 ? 75.518 35.693 3.693 1.00 50.70 98 ARG A CA 1
ATOM 726 C C . ARG A 1 98 ? 74.123 35.295 4.108 1.00 50.13 98 ARG A C 1
ATOM 727 O O . ARG A 1 98 ? 73.174 35.915 3.659 1.00 49.55 98 ARG A O 1
ATOM 735 N N . ARG A 1 99 ? 74.036 34.274 4.930 1.00 50.07 99 ARG A N 1
ATOM 736 C CA . ARG A 1 99 ? 72.739 33.764 5.335 1.00 50.72 99 ARG A CA 1
ATOM 737 C C . ARG A 1 99 ? 71.780 34.893 5.724 1.00 49.82 99 ARG A C 1
ATOM 738 O O . ARG A 1 99 ? 70.692 34.994 5.151 1.00 49.94 99 ARG A O 1
ATOM 746 N N . ILE A 1 100 ? 72.247 35.783 6.634 1.00 48.41 100 ILE A N 1
ATOM 747 C CA . ILE A 1 100 ? 71.552 36.952 7.154 1.00 47.34 100 ILE A CA 1
ATOM 748 C C . ILE A 1 100 ? 71.197 37.963 6.055 1.00 47.45 100 ILE A C 1
ATOM 749 O O . ILE A 1 100 ? 70.024 38.326 5.974 1.00 47.52 100 ILE A O 1
ATOM 754 N N . VAL A 1 101 ? 72.167 38.404 5.197 1.00 47.38 101 VAL A N 1
ATOM 755 C CA . VAL A 1 101 ? 71.816 39.400 4.182 1.00 47.94 101 VAL A CA 1
ATOM 756 C C . VAL A 1 101 ? 70.880 38.778 3.145 1.00 49.67 101 VAL A C 1
ATOM 757 O O . VAL A 1 101 ? 70.006 39.497 2.647 1.00 50.63 101 VAL A O 1
ATOM 761 N N . GLU A 1 102 ? 71.028 37.460 2.834 1.00 49.42 102 GLU A N 1
ATOM 762 C CA . GLU A 1 102 ? 70.129 36.791 1.883 1.00 48.77 102 GLU A CA 1
ATOM 763 C C . GLU A 1 102 ? 68.717 36.750 2.509 1.00 48.14 102 GLU A C 1
ATOM 764 O O . GLU A 1 102 ? 67.757 37.136 1.865 1.00 48.07 102 GLU A O 1
ATOM 770 N N . GLY A 1 103 ? 68.628 36.406 3.784 1.00 47.37 103 GLY A N 1
ATOM 771 C CA . GLY A 1 103 ? 67.360 36.366 4.490 1.00 47.92 103 GLY A CA 1
ATOM 772 C C . GLY A 1 103 ? 66.650 37.701 4.645 1.00 48.61 103 GLY A C 1
ATOM 773 O O . GLY A 1 103 ? 65.419 37.738 4.577 1.00 48.90 103 GLY A O 1
ATOM 774 N N . GLU A 1 104 ? 67.387 38.800 4.907 1.00 48.81 104 GLU A N 1
ATOM 775 C CA . GLU A 1 104 ? 66.758 40.115 5.036 1.00 49.61 104 GLU A CA 1
ATOM 776 C C . GLU A 1 104 ? 66.238 40.545 3.671 1.00 52.04 104 GLU A C 1
ATOM 777 O O . GLU A 1 104 ? 65.132 41.091 3.590 1.00 52.56 104 GLU A O 1
ATOM 783 N N . THR A 1 105 ? 67.019 40.305 2.596 1.00 53.32 105 THR A N 1
ATOM 784 C CA . THR A 1 105 ? 66.568 40.730 1.276 1.00 55.62 105 THR A CA 1
ATOM 785 C C . THR A 1 105 ? 65.431 39.873 0.729 1.00 55.68 105 THR A C 1
ATOM 786 O O . THR A 1 105 ? 64.579 40.396 0.009 1.00 55.92 105 THR A O 1
ATOM 790 N N . LYS A 1 106 ? 65.444 38.567 1.025 1.00 55.16 106 LYS A N 1
ATOM 791 C CA . LYS A 1 106 ? 64.451 37.641 0.500 1.00 55.31 106 LYS A CA 1
ATOM 792 C C . LYS A 1 106 ? 63.063 37.853 1.069 1.00 56.71 106 LYS A C 1
ATOM 793 O O . LYS A 1 106 ? 62.085 37.761 0.319 1.00 56.95 106 LYS A O 1
ATOM 799 N N . VAL A 1 107 ? 62.974 38.147 2.375 1.00 57.37 107 VAL A N 1
ATOM 800 C CA . VAL A 1 107 ? 61.693 38.351 3.045 1.00 59.19 107 VAL A CA 1
ATOM 801 C C . VAL A 1 107 ? 60.924 39.569 2.546 1.00 61.50 107 VAL A C 1
ATOM 802 O O . VAL A 1 107 ? 59.692 39.543 2.483 1.00 61.67 107 VAL A O 1
ATOM 806 N N . SER A 1 108 ? 61.654 40.614 2.138 1.00 62.99 108 SER A N 1
ATOM 807 C CA . SER A 1 108 ? 61.119 41.873 1.604 1.00 64.46 108 SER A CA 1
ATOM 808 C C . SER A 1 108 ? 60.114 41.621 0.474 1.00 64.57 108 SER A C 1
ATOM 809 O O . SER A 1 108 ? 59.050 42.244 0.417 1.00 64.80 108 SER A O 1
ATOM 812 N N . LYS A 1 109 ? 60.437 40.628 -0.358 1.00 64.44 109 LYS A N 1
ATOM 813 C CA . LYS A 1 109 ? 59.701 40.146 -1.520 1.00 64.82 109 LYS A CA 1
ATOM 814 C C . LYS A 1 109 ? 58.522 39.242 -1.129 1.00 64.86 109 LYS A C 1
ATOM 815 O O . LYS A 1 109 ? 57.473 39.288 -1.752 1.00 64.76 109 LYS A O 1
ATOM 821 N N . LEU A 1 110 ? 58.702 38.409 -0.116 1.00 65.15 110 LEU A N 1
ATOM 822 C CA . LEU A 1 110 ? 57.657 37.512 0.367 1.00 65.90 110 LEU A CA 1
ATOM 823 C C . LEU A 1 110 ? 56.470 38.270 0.896 1.00 67.24 110 LEU A C 1
ATOM 824 O O . LEU A 1 110 ? 55.335 37.814 0.741 1.00 67.54 110 LEU A O 1
ATOM 829 N N . TYR A 1 111 ? 56.724 39.412 1.549 1.00 67.66 111 TYR A N 1
ATOM 830 C CA . TYR A 1 111 ? 55.654 40.234 2.075 1.00 68.50 111 TYR A CA 1
ATOM 831 C C . TYR A 1 111 ? 54.846 40.889 0.948 1.00 69.42 111 TYR A C 1
ATOM 832 O O . TYR A 1 111 ? 53.619 40.995 1.073 1.00 69.28 111 TYR A O 1
ATOM 841 N N . LYS A 1 112 ? 55.524 41.239 -0.187 1.00 69.90 112 LYS A N 1
ATOM 842 C CA . LYS A 1 112 ? 54.896 41.781 -1.412 1.00 70.54 112 LYS A CA 1
ATOM 843 C C . LYS A 1 112 ? 53.955 40.745 -2.028 1.00 70.57 112 LYS A C 1
ATOM 844 O O . LYS A 1 112 ? 52.822 41.069 -2.354 1.00 70.52 112 LYS A O 1
ATOM 850 N N . LEU A 1 113 ? 54.407 39.492 -2.127 1.00 70.88 113 LEU A N 1
ATOM 851 C CA . LEU A 1 113 ? 53.637 38.385 -2.687 1.00 72.17 113 LEU A CA 1
ATOM 852 C C . LEU A 1 113 ? 52.386 37.966 -1.883 1.00 74.53 113 LEU A C 1
ATOM 853 O O . LEU A 1 113 ? 51.318 37.728 -2.475 1.00 74.89 113 LEU A O 1
ATOM 858 N N . ALA A 1 114 ? 52.542 37.843 -0.545 1.00 75.66 114 ALA A N 1
ATOM 859 C CA . ALA A 1 114 ? 51.545 37.333 0.386 1.00 77.38 114 ALA A CA 1
ATOM 860 C C . ALA A 1 114 ? 50.169 38.006 0.353 1.00 79.45 114 ALA A C 1
ATOM 861 O O . ALA A 1 114 ? 50.049 39.195 0.646 1.00 80.16 114 ALA A O 1
ATOM 863 N N . ASN A 1 115 ? 49.118 37.215 0.042 1.00 80.17 115 ASN A N 1
ATOM 864 C CA . ASN A 1 115 ? 47.737 37.697 -0.046 1.00 80.96 115 ASN A CA 1
ATOM 865 C C . ASN A 1 115 ? 46.950 37.630 1.277 1.00 83.33 115 ASN A C 1
ATOM 866 O O . ASN A 1 115 ? 46.262 36.642 1.547 1.00 83.43 115 ASN A O 1
ATOM 871 N N . LEU A 1 116 ? 47.018 38.709 2.069 1.00 84.90 116 LEU A N 1
ATOM 872 C CA . LEU A 1 116 ? 46.259 38.868 3.313 1.00 86.81 116 LEU A CA 1
ATOM 873 C C . LEU A 1 116 ? 45.972 40.368 3.502 1.00 88.60 116 LEU A C 1
ATOM 874 O O . LEU A 1 116 ? 46.859 41.153 3.879 1.00 89.06 116 LEU A O 1
ATOM 879 N N . GLU A 1 117 ? 44.747 40.765 3.142 1.00 89.24 117 GLU A N 1
ATOM 880 C CA . GLU A 1 117 ? 44.301 42.151 3.178 1.00 90.34 117 GLU A CA 1
ATOM 881 C C . GLU A 1 117 ? 42.832 42.178 3.580 1.00 91.16 117 GLU A C 1
ATOM 882 O O . GLU A 1 117 ? 41.995 41.523 2.949 1.00 91.63 117 GLU A O 1
ATOM 884 N N . GLY A 1 118 ? 42.536 42.938 4.627 1.00 91.18 118 GLY A N 1
ATOM 885 C CA . GLY A 1 118 ? 41.200 43.027 5.207 1.00 91.55 118 GLY A CA 1
ATOM 886 C C . GLY A 1 118 ? 40.762 41.731 5.867 1.00 91.45 118 GLY A C 1
ATOM 887 O O . GLY A 1 118 ? 39.573 41.537 6.142 1.00 91.56 118 GLY A O 1
ATOM 888 N N . GLU A 1 119 ? 41.731 40.831 6.127 1.00 91.05 119 GLU A N 1
ATOM 889 C CA . GLU A 1 119 ? 41.512 39.515 6.689 1.00 90.92 119 GLU A CA 1
ATOM 890 C C . GLU A 1 119 ? 41.589 39.518 8.200 1.00 91.31 119 GLU A C 1
ATOM 891 O O . GLU A 1 119 ? 42.495 40.137 8.759 1.00 91.47 119 GLU A O 1
ATOM 897 N N . GLU A 1 120 ? 40.634 38.821 8.859 1.00 91.13 120 GLU A N 1
ATOM 898 C CA . GLU A 1 120 ? 40.570 38.693 10.315 1.00 91.29 120 GLU A CA 1
ATOM 899 C C . GLU A 1 120 ? 41.886 38.060 10.844 1.00 90.67 120 GLU A C 1
ATOM 900 O O . GLU A 1 120 ? 42.160 36.884 10.578 1.00 91.22 120 GLU A O 1
ATOM 906 N N . ARG A 1 121 ? 42.722 38.873 11.523 1.00 89.01 121 ARG A N 1
ATOM 907 C CA . ARG A 1 121 ? 44.026 38.457 12.045 1.00 87.76 121 ARG A CA 1
ATOM 908 C C . ARG A 1 121 ? 45.030 38.148 10.931 1.00 85.38 121 ARG A C 1
ATOM 909 O O . ARG A 1 121 ? 45.744 37.152 11.014 1.00 85.08 121 ARG A O 1
ATOM 911 N N . ARG A 1 122 ? 45.090 39.013 9.898 1.00 83.69 122 ARG A N 1
ATOM 912 C CA . ARG A 1 122 ? 46.011 38.839 8.759 1.00 82.45 122 ARG A CA 1
ATOM 913 C C . ARG A 1 122 ? 47.456 39.086 9.164 1.00 79.44 122 ARG A C 1
ATOM 914 O O . ARG A 1 122 ? 48.350 38.377 8.717 1.00 79.21 122 ARG A O 1
ATOM 922 N N . ALA A 1 123 ? 47.681 40.086 10.013 1.00 77.01 123 ALA A N 1
ATOM 923 C CA . ALA A 1 123 ? 49.025 40.397 10.483 1.00 75.31 123 ALA A CA 1
ATOM 924 C C . ALA A 1 123 ? 49.580 39.292 11.361 1.00 73.37 123 ALA A C 1
ATOM 925 O O . ALA A 1 123 ? 50.793 39.158 11.452 1.00 74.06 123 ALA A O 1
ATOM 927 N N . GLU A 1 124 ? 48.717 38.514 12.021 1.00 70.84 124 GLU A N 1
ATOM 928 C CA . GLU A 1 124 ? 49.161 37.450 12.904 1.00 68.59 124 GLU A CA 1
ATOM 929 C C . GLU A 1 124 ? 49.817 36.347 12.083 1.00 65.13 124 GLU A C 1
ATOM 930 O O . GLU A 1 124 ? 50.907 35.895 12.438 1.00 65.35 124 GLU A O 1
ATOM 936 N N . ASP A 1 125 ? 49.175 35.960 10.957 1.00 61.66 125 ASP A N 1
ATOM 937 C CA . ASP A 1 125 ? 49.646 34.905 10.046 1.00 58.63 125 ASP A CA 1
ATOM 938 C C . ASP A 1 125 ? 50.844 35.337 9.152 1.00 56.19 125 ASP A C 1
ATOM 939 O O . ASP A 1 125 ? 51.583 34.500 8.609 1.00 55.42 125 ASP A O 1
ATOM 944 N N . LEU A 1 126 ? 50.984 36.648 8.970 1.00 54.88 126 LEU A N 1
ATOM 945 C CA . LEU A 1 126 ? 52.073 37.241 8.219 1.00 54.39 126 LEU A CA 1
ATOM 946 C C . LEU A 1 126 ? 53.275 37.419 9.098 1.00 53.06 126 LEU A C 1
ATOM 947 O O . LEU A 1 126 ? 54.393 37.215 8.639 1.00 53.36 126 LEU A O 1
ATOM 952 N N . ARG A 1 127 ? 53.070 37.745 10.375 1.00 51.72 127 ARG A N 1
ATOM 953 C CA . ARG A 1 127 ? 54.159 37.839 11.322 1.00 51.04 127 ARG A CA 1
ATOM 954 C C . ARG A 1 127 ? 54.757 36.440 11.528 1.00 50.84 127 ARG A C 1
ATOM 955 O O . ARG A 1 127 ? 55.976 36.268 11.440 1.00 51.47 127 ARG A O 1
ATOM 963 N N . GLN A 1 128 ? 53.893 35.428 11.670 1.00 49.93 128 GLN A N 1
ATOM 964 C CA . GLN A 1 128 ? 54.336 34.051 11.833 1.00 49.93 128 GLN A CA 1
ATOM 965 C C . GLN A 1 128 ? 55.037 33.514 10.606 1.00 50.35 128 GLN A C 1
ATOM 966 O O . GLN A 1 128 ? 55.833 32.600 10.729 1.00 50.62 128 GLN A O 1
ATOM 972 N N . MET A 1 129 ? 54.767 34.075 9.424 1.00 50.52 129 MET A N 1
ATOM 973 C CA . MET A 1 129 ? 55.395 33.651 8.187 1.00 51.21 129 MET A CA 1
ATOM 974 C C . MET A 1 129 ? 56.882 33.953 8.259 1.00 51.92 129 MET A C 1
ATOM 975 O O . MET A 1 129 ? 57.691 33.083 7.938 1.00 51.77 129 MET A O 1
ATOM 980 N N . PHE A 1 130 ? 57.243 35.158 8.746 1.00 52.62 130 PHE A N 1
ATOM 981 C CA . PHE A 1 130 ? 58.643 35.536 8.880 1.00 53.87 130 PHE A CA 1
ATOM 982 C C . PHE A 1 130 ? 59.270 34.662 9.974 1.00 53.41 130 PHE A C 1
ATOM 983 O O . PHE A 1 130 ? 60.288 34.013 9.723 1.00 53.64 130 PHE A O 1
ATOM 991 N N . ILE A 1 131 ? 58.598 34.550 11.128 1.00 52.33 131 ILE A N 1
ATOM 992 C CA . ILE A 1 131 ? 59.018 33.699 12.245 1.00 52.48 131 ILE A CA 1
ATOM 993 C C . ILE A 1 131 ? 59.355 32.259 11.798 1.00 54.06 131 ILE A C 1
ATOM 994 O O . ILE A 1 131 ? 60.359 31.682 12.228 1.00 54.74 131 ILE A O 1
ATOM 999 N N . ALA A 1 132 ? 58.522 31.698 10.934 1.00 54.45 132 ALA A N 1
ATOM 1000 C CA . ALA A 1 132 ? 58.692 30.345 10.461 1.00 55.37 132 ALA A CA 1
ATOM 1001 C C . ALA A 1 132 ? 59.804 30.212 9.452 1.00 56.87 132 ALA A C 1
ATOM 1002 O O . ALA A 1 132 ? 60.528 29.220 9.497 1.00 57.13 132 ALA A O 1
ATOM 1004 N N . MET A 1 133 ? 59.935 31.169 8.520 1.00 57.92 133 MET A N 1
ATOM 1005 C CA . MET A 1 133 ? 60.950 31.039 7.468 1.00 59.42 133 MET A CA 1
ATOM 1006 C C . MET A 1 133 ? 62.348 31.400 7.924 1.00 60.69 133 MET A C 1
ATOM 1007 O O . MET A 1 133 ? 63.320 30.858 7.388 1.00 61.54 133 MET A O 1
ATOM 1012 N N . ALA A 1 134 ? 62.460 32.335 8.866 1.00 60.58 134 ALA A N 1
ATOM 1013 C CA . ALA A 1 134 ? 63.764 32.766 9.339 1.00 61.37 134 ALA A CA 1
ATOM 1014 C C . ALA A 1 134 ? 64.043 32.128 10.685 1.00 62.16 134 ALA A C 1
ATOM 1015 O O . ALA A 1 134 ? 63.574 32.649 11.719 1.00 62.63 134 ALA A O 1
ATOM 1017 N N . GLU A 1 135 ? 64.779 30.988 10.691 1.00 61.73 135 GLU A N 1
ATOM 1018 C CA . GLU A 1 135 ? 65.087 30.355 11.972 1.00 61.91 135 GLU A CA 1
ATOM 1019 C C . GLU A 1 135 ? 66.179 31.129 12.729 1.00 59.97 135 GLU A C 1
ATOM 1020 O O . GLU A 1 135 ? 66.126 31.202 13.958 1.00 60.33 135 GLU A O 1
ATOM 1026 N N . ASP A 1 136 ? 67.124 31.769 12.002 1.00 57.85 136 ASP A N 1
ATOM 1027 C CA . ASP A 1 136 ? 68.114 32.621 12.661 1.00 55.78 136 ASP A CA 1
ATOM 1028 C C . ASP A 1 136 ? 67.478 33.973 12.818 1.00 53.30 136 ASP A C 1
ATOM 1029 O O . ASP A 1 136 ? 67.377 34.719 11.848 1.00 53.67 136 ASP A O 1
ATOM 1034 N N . VAL A 1 137 ? 67.082 34.298 14.040 1.00 50.99 137 VAL A N 1
ATOM 1035 C CA . VAL A 1 137 ? 66.404 35.531 14.423 1.00 49.02 137 VAL A CA 1
ATOM 1036 C C . VAL A 1 137 ? 67.190 36.793 14.021 1.00 46.65 137 VAL A C 1
ATOM 1037 O O . VAL A 1 137 ? 66.573 37.821 13.762 1.00 46.85 137 VAL A O 1
ATOM 1041 N N . ARG A 1 138 ? 68.513 36.696 13.846 1.00 44.30 138 ARG A N 1
ATOM 1042 C CA . ARG A 1 138 ? 69.324 37.828 13.407 1.00 42.35 138 ARG A CA 1
ATOM 1043 C C . ARG A 1 138 ? 68.808 38.457 12.101 1.00 41.68 138 ARG A C 1
ATOM 1044 O O . ARG A 1 138 ? 68.748 39.679 12.008 1.00 41.57 138 ARG A O 1
ATOM 1052 N N . ILE A 1 139 ? 68.312 37.622 11.170 1.00 41.00 139 ILE A N 1
ATOM 1053 C CA . ILE A 1 139 ? 67.688 38.015 9.903 1.00 40.68 139 ILE A CA 1
ATOM 1054 C C . ILE A 1 139 ? 66.542 39.031 10.178 1.00 40.27 139 ILE A C 1
ATOM 1055 O O . ILE A 1 139 ? 66.396 40.034 9.452 1.00 40.33 139 ILE A O 1
ATOM 1060 N N . ILE A 1 140 ? 65.699 38.724 11.202 1.00 38.68 140 ILE A N 1
ATOM 1061 C CA . ILE A 1 140 ? 64.575 39.566 11.558 1.00 37.69 140 ILE A CA 1
ATOM 1062 C C . ILE A 1 140 ? 65.089 40.855 12.140 1.00 36.82 140 ILE A C 1
ATOM 1063 O O . ILE A 1 140 ? 64.618 41.909 11.762 1.00 36.49 140 ILE A O 1
ATOM 1068 N N . ILE A 1 141 ? 66.099 40.793 12.997 1.00 36.77 141 ILE A N 1
ATOM 1069 C CA . ILE A 1 141 ? 66.655 41.977 13.630 1.00 37.57 141 ILE A CA 1
ATOM 1070 C C . ILE A 1 141 ? 67.216 42.944 12.615 1.00 38.58 141 ILE A C 1
ATOM 1071 O O . ILE A 1 141 ? 66.949 44.143 12.705 1.00 38.98 141 ILE A O 1
ATOM 1076 N N . VAL A 1 142 ? 67.923 42.417 11.598 1.00 38.68 142 VAL A N 1
ATOM 1077 C CA . VAL A 1 142 ? 68.480 43.234 10.514 1.00 38.58 142 VAL A CA 1
ATOM 1078 C C . VAL A 1 142 ? 67.358 43.879 9.715 1.00 38.31 142 VAL A C 1
ATOM 1079 O O . VAL A 1 142 ? 67.402 45.086 9.481 1.00 38.76 142 VAL A O 1
ATOM 1083 N N . LYS A 1 143 ? 66.294 43.112 9.423 1.00 37.32 143 LYS A N 1
ATOM 1084 C CA . LYS A 1 143 ? 65.107 43.633 8.750 1.00 37.02 143 LYS A CA 1
ATOM 1085 C C . LYS A 1 143 ? 64.412 44.733 9.593 1.00 37.21 143 LYS A C 1
ATOM 1086 O O . LYS A 1 143 ? 63.889 45.699 9.034 1.00 37.52 143 LYS A O 1
ATOM 1092 N N . LEU A 1 144 ? 64.413 44.588 10.924 1.00 36.76 144 LEU A N 1
ATOM 1093 C CA . LEU A 1 144 ? 63.801 45.572 11.803 1.00 37.44 144 LEU A CA 1
ATOM 1094 C C . LEU A 1 144 ? 64.623 46.837 11.812 1.00 39.83 144 LEU A C 1
ATOM 1095 O O . LEU A 1 144 ? 64.044 47.925 11.806 1.00 40.14 144 LEU A O 1
ATOM 1100 N N . ALA A 1 145 ? 65.978 46.702 11.832 1.00 40.88 145 ALA A N 1
ATOM 1101 C CA . ALA A 1 145 ? 66.922 47.827 11.817 1.00 41.77 145 ALA A CA 1
ATOM 1102 C C . ALA A 1 145 ? 66.835 48.582 10.500 1.00 43.67 145 ALA A C 1
ATOM 1103 O O . ALA A 1 145 ? 66.989 49.804 10.472 1.00 44.07 145 ALA A O 1
ATOM 1105 N N . ASP A 1 146 ? 66.589 47.847 9.411 1.00 44.70 146 ASP A N 1
ATOM 1106 C CA . ASP A 1 146 ? 66.444 48.392 8.085 1.00 46.65 146 ASP A CA 1
ATOM 1107 C C . ASP A 1 146 ? 65.152 49.194 8.064 1.00 48.10 146 ASP A C 1
ATOM 1108 O O . ASP A 1 146 ? 65.183 50.358 7.657 1.00 48.99 146 ASP A O 1
ATOM 1113 N N . ARG A 1 147 ? 64.026 48.593 8.531 1.00 47.92 147 ARG A N 1
ATOM 1114 C CA . ARG A 1 147 ? 62.731 49.272 8.540 1.00 48.15 147 ARG A CA 1
ATOM 1115 C C . ARG A 1 147 ? 62.774 50.502 9.417 1.00 48.78 147 ARG A C 1
ATOM 1116 O O . ARG A 1 147 ? 62.175 51.511 9.064 1.00 48.94 147 ARG A O 1
ATOM 1124 N N . LEU A 1 148 ? 63.506 50.449 10.535 1.00 49.17 148 LEU A N 1
ATOM 1125 C CA . LEU A 1 148 ? 63.631 51.599 11.420 1.00 49.82 148 LEU A CA 1
ATOM 1126 C C . LEU A 1 148 ? 64.312 52.752 10.702 1.00 51.19 148 LEU A C 1
ATOM 1127 O O . LEU A 1 148 ? 63.759 53.850 10.690 1.00 51.69 148 LEU A O 1
ATOM 1132 N N . HIS A 1 149 ? 65.458 52.495 10.039 1.00 51.46 149 HIS A N 1
ATOM 1133 C CA . HIS A 1 149 ? 66.153 53.563 9.347 1.00 52.27 149 HIS A CA 1
ATOM 1134 C C . HIS A 1 149 ? 65.339 54.143 8.230 1.00 52.96 149 HIS A C 1
ATOM 1135 O O . HIS A 1 149 ? 65.344 55.360 8.06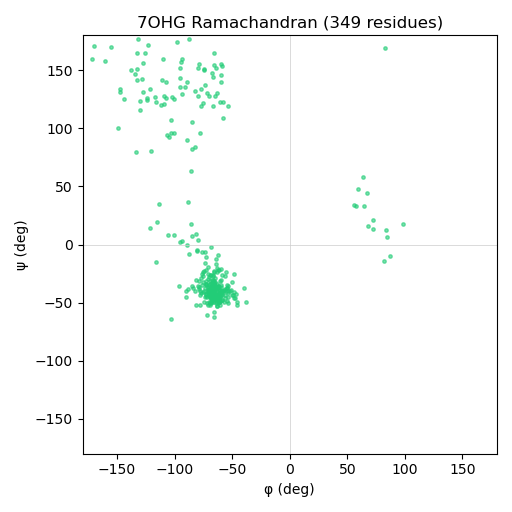7 1.00 53.66 149 HIS A O 1
ATOM 1142 N N . ASN A 1 150 ? 64.596 53.296 7.497 1.00 52.68 150 ASN A N 1
ATOM 1143 C CA . ASN A 1 150 ? 63.717 53.739 6.420 1.00 53.04 150 ASN A CA 1
ATOM 1144 C C . ASN A 1 150 ? 62.666 54.703 6.955 1.00 51.98 150 ASN A C 1
ATOM 1145 O O . ASN A 1 150 ? 62.393 55.712 6.328 1.00 51.72 150 ASN A O 1
ATOM 1150 N N . LEU A 1 151 ? 62.109 54.410 8.132 1.00 51.53 151 LEU A N 1
ATOM 1151 C CA . LEU A 1 151 ? 61.110 55.247 8.785 1.00 51.71 151 LEU A CA 1
ATOM 1152 C C . LEU A 1 151 ? 61.716 56.554 9.276 1.00 52.91 151 LEU A C 1
ATOM 1153 O O . LEU A 1 151 ? 61.082 57.609 9.202 1.00 52.75 151 LEU A O 1
ATOM 1158 N N . ARG A 1 152 ? 62.949 56.483 9.778 1.00 54.00 152 ARG A N 1
ATOM 1159 C CA . ARG A 1 152 ? 63.686 57.645 10.245 1.00 55.65 152 ARG A CA 1
ATOM 1160 C C . ARG A 1 152 ? 63.893 58.678 9.127 1.00 58.12 152 ARG A C 1
ATOM 1161 O O . ARG A 1 152 ? 63.908 59.883 9.393 1.00 58.97 152 ARG A O 1
ATOM 1169 N N . THR A 1 153 ? 63.984 58.199 7.873 1.00 58.93 153 THR A N 1
ATOM 1170 C CA . THR A 1 153 ? 64.186 58.988 6.666 1.00 60.08 153 THR A CA 1
ATOM 1171 C C . THR A 1 153 ? 62.940 58.915 5.742 1.00 61.29 153 THR A C 1
ATOM 1172 O O . THR A 1 153 ? 63.089 58.900 4.527 1.00 61.26 153 THR A O 1
ATOM 1176 N N . LEU A 1 154 ? 61.725 58.850 6.305 1.00 62.46 154 LEU A N 1
ATOM 1177 C CA . LEU A 1 154 ? 60.514 58.692 5.495 1.00 64.32 154 LEU A CA 1
ATOM 1178 C C . LEU A 1 154 ? 60.003 59.994 4.861 1.00 68.05 154 LEU A C 1
ATOM 1179 O O . LEU A 1 154 ? 59.082 59.947 4.050 1.00 68.72 154 LEU A O 1
ATOM 1184 N N . GLU A 1 155 ? 60.617 61.141 5.164 1.00 70.35 155 GLU A N 1
ATOM 1185 C CA . GLU A 1 155 ? 60.212 62.423 4.563 1.00 72.73 155 GLU A CA 1
ATOM 1186 C C . GLU A 1 155 ? 60.529 62.500 3.066 1.00 73.98 155 GLU A C 1
ATOM 1187 O O . GLU A 1 155 ? 59.838 63.193 2.330 1.00 74.33 155 GLU A O 1
ATOM 1193 N N . HIS A 1 156 ? 61.546 61.753 2.609 1.00 74.64 156 HIS A N 1
ATOM 1194 C CA . HIS A 1 156 ? 61.966 61.708 1.200 1.00 75.64 156 HIS A CA 1
ATOM 1195 C C . HIS A 1 156 ? 61.189 60.626 0.429 1.00 76.23 156 HIS A C 1
ATOM 1196 O O . HIS A 1 156 ? 61.743 59.942 -0.435 1.00 76.39 156 HIS A O 1
ATOM 1203 N N . MET A 1 157 ? 59.905 60.468 0.764 1.00 76.24 157 MET A N 1
ATOM 1204 C CA . MET A 1 157 ? 59.019 59.487 0.159 1.00 76.49 157 MET A CA 1
ATOM 1205 C C . MET A 1 157 ? 57.663 60.110 -0.098 1.00 75.90 157 MET A C 1
ATOM 1206 O O . MET A 1 157 ? 57.210 60.974 0.663 1.00 75.60 157 MET A O 1
ATOM 1211 N N . PRO A 1 158 ? 56.956 59.628 -1.135 1.00 75.52 158 PRO A N 1
ATOM 1212 C CA . PRO A 1 158 ? 55.592 60.140 -1.379 1.00 75.46 158 PRO A CA 1
ATOM 1213 C C . PRO A 1 158 ? 54.676 59.876 -0.175 1.00 75.35 158 PRO A C 1
ATOM 1214 O O . PRO A 1 158 ? 54.840 58.862 0.511 1.00 75.64 158 PRO A O 1
ATOM 1218 N N . PRO A 1 159 ? 53.725 60.770 0.122 1.00 74.71 159 PRO A N 1
ATOM 1219 C CA . PRO A 1 159 ? 52.829 60.532 1.278 1.00 74.72 159 PRO A CA 1
ATOM 1220 C C . PRO A 1 159 ? 52.004 59.238 1.194 1.00 74.73 159 PRO A C 1
ATOM 1221 O O . PRO A 1 159 ? 51.554 58.719 2.212 1.00 74.13 159 PRO A O 1
ATOM 1225 N N . GLU A 1 160 ? 51.833 58.706 -0.024 1.00 74.99 160 GLU A N 1
ATOM 1226 C CA . GLU A 1 160 ? 51.149 57.442 -0.285 1.00 75.60 160 GLU A CA 1
ATOM 1227 C C . GLU A 1 160 ? 52.018 56.299 0.307 1.00 74.83 160 GLU A C 1
ATOM 1228 O O . GLU A 1 160 ? 51.513 55.485 1.088 1.00 74.88 160 GLU A O 1
ATOM 1230 N N . LYS A 1 161 ? 53.333 56.300 -0.015 1.00 73.78 161 LYS A N 1
ATOM 1231 C CA . LYS A 1 161 ? 54.302 55.325 0.472 1.00 73.40 161 LYS A CA 1
ATOM 1232 C C . LYS A 1 161 ? 54.440 55.458 1.985 1.00 72.54 161 LYS A C 1
ATOM 1233 O O . LYS A 1 161 ? 54.446 54.451 2.693 1.00 72.86 161 LYS A O 1
ATOM 1239 N N . GLN A 1 162 ? 54.500 56.707 2.486 1.00 71.08 162 GLN A N 1
ATOM 1240 C CA . GLN A 1 162 ? 54.630 57.016 3.904 1.00 70.04 162 GLN A CA 1
ATOM 1241 C C . GLN A 1 162 ? 53.614 56.284 4.771 1.00 69.59 162 GLN A C 1
ATOM 1242 O O . GLN A 1 162 ? 53.987 55.786 5.823 1.00 69.81 162 GLN A O 1
ATOM 1248 N N . LYS A 1 163 ? 52.338 56.229 4.347 1.00 68.90 163 LYS A N 1
ATOM 1249 C CA . LYS A 1 163 ? 51.279 55.558 5.105 1.00 68.64 163 LYS A CA 1
ATOM 1250 C C . LYS A 1 163 ? 51.263 54.048 4.882 1.00 67.82 163 LYS A C 1
ATOM 1251 O O . LYS A 1 163 ? 50.896 53.296 5.788 1.00 67.59 163 LYS A O 1
ATOM 1257 N N . ARG A 1 164 ? 51.678 53.600 3.686 1.00 67.12 164 ARG A N 1
ATOM 1258 C CA . ARG A 1 164 ? 51.761 52.183 3.370 1.00 67.13 164 ARG A CA 1
ATOM 1259 C C . ARG A 1 164 ? 52.788 51.514 4.291 1.00 65.67 164 ARG A C 1
ATOM 1260 O O . ARG A 1 164 ? 52.485 50.486 4.893 1.00 66.00 164 ARG A O 1
ATOM 1262 N N . ILE A 1 165 ? 53.973 52.153 4.444 1.00 63.86 165 ILE A N 1
ATOM 1263 C CA . ILE A 1 165 ? 55.107 51.701 5.246 1.00 62.69 165 ILE A CA 1
ATOM 1264 C C . ILE A 1 165 ? 54.816 51.791 6.747 1.00 61.73 165 ILE A C 1
ATOM 1265 O O . ILE A 1 165 ? 55.147 50.869 7.494 1.00 61.56 165 ILE A O 1
ATOM 1270 N N . ALA A 1 166 ? 54.186 52.897 7.182 1.00 60.83 166 ALA A N 1
ATOM 1271 C CA . ALA A 1 166 ? 53.843 53.106 8.583 1.00 60.44 166 ALA A CA 1
ATOM 1272 C C . ALA A 1 166 ? 52.860 52.058 9.039 1.00 60.17 166 ALA A C 1
ATOM 1273 O O . ALA A 1 166 ? 53.044 51.493 10.115 1.00 60.44 166 ALA A O 1
ATOM 1275 N N . GLN A 1 167 ? 51.849 51.754 8.213 1.00 59.58 167 GLN A N 1
ATOM 1276 C CA . GLN A 1 167 ? 50.846 50.762 8.590 1.00 59.55 167 GLN A CA 1
ATOM 1277 C C . GLN A 1 167 ? 51.457 49.374 8.633 1.00 57.55 167 GLN A C 1
ATOM 1278 O O . GLN A 1 167 ? 51.231 48.626 9.589 1.00 57.42 167 GLN A O 1
ATOM 1284 N N . GLU A 1 168 ? 52.286 49.057 7.639 1.00 55.50 168 GLU A N 1
ATOM 1285 C CA . GLU A 1 168 ? 52.943 47.769 7.572 1.00 54.31 168 GLU A CA 1
ATOM 1286 C C . GLU A 1 168 ? 53.849 47.542 8.780 1.00 53.68 168 GLU A C 1
ATOM 1287 O O . GLU A 1 168 ? 53.885 46.447 9.327 1.00 53.33 168 GLU A O 1
ATOM 1293 N N . THR A 1 169 ? 54.560 48.589 9.210 1.00 53.24 169 THR A N 1
ATOM 1294 C CA . THR A 1 169 ? 55.421 48.512 10.385 1.00 52.87 169 THR A CA 1
ATOM 1295 C C . THR A 1 169 ? 54.569 48.288 11.624 1.00 52.24 169 THR A C 1
ATOM 1296 O O . THR A 1 169 ? 54.954 47.526 12.500 1.00 52.27 169 THR A O 1
ATOM 1300 N N . LEU A 1 170 ? 53.401 48.941 11.691 1.00 51.52 170 LEU A N 1
ATOM 1301 C CA . LEU A 1 170 ? 52.479 48.798 12.803 1.00 51.07 170 LEU A CA 1
ATOM 1302 C C . LEU A 1 170 ? 51.871 47.400 12.894 1.00 51.38 170 LEU A C 1
ATOM 1303 O O . LEU A 1 170 ? 51.694 46.911 13.998 1.00 52.14 170 LEU A O 1
ATOM 1308 N N . GLU A 1 171 ? 51.620 46.729 11.770 1.00 51.22 171 GLU A N 1
ATOM 1309 C CA . GLU A 1 171 ? 51.053 45.382 11.803 1.00 51.65 171 GLU A CA 1
ATOM 1310 C C . GLU A 1 171 ? 52.099 44.290 11.892 1.00 51.69 171 GLU A C 1
ATOM 1311 O O . GLU A 1 171 ? 51.850 43.278 12.532 1.00 52.71 171 GLU A O 1
ATOM 1317 N N . ILE A 1 172 ? 53.234 44.446 11.207 1.00 50.41 172 ILE A N 1
ATOM 1318 C CA . ILE A 1 172 ? 54.239 43.393 11.107 1.00 49.29 172 ILE A CA 1
ATOM 1319 C C . ILE A 1 172 ? 55.497 43.579 11.996 1.00 47.34 172 ILE A C 1
ATOM 1320 O O . ILE A 1 172 ? 55.751 42.765 12.868 1.00 47.16 172 ILE A O 1
ATOM 1325 N N . TYR A 1 173 ? 56.288 44.619 11.762 1.00 45.95 173 TYR A N 1
ATOM 1326 C CA . TYR A 1 173 ? 57.603 44.780 12.342 1.00 45.33 173 TYR A CA 1
ATOM 1327 C C . TYR A 1 173 ? 57.623 45.227 13.796 1.00 45.31 173 TYR A C 1
ATOM 1328 O O . TYR A 1 173 ? 58.413 44.677 14.571 1.00 45.77 173 TYR A O 1
ATOM 1337 N N . ALA A 1 174 ? 56.753 46.179 14.198 1.00 44.10 174 ALA A N 1
ATOM 1338 C CA . ALA A 1 174 ? 56.683 46.579 15.600 1.00 42.72 174 ALA A CA 1
ATOM 1339 C C . ALA A 1 174 ? 56.233 45.390 16.473 1.00 41.88 174 ALA A C 1
ATOM 1340 O O . ALA A 1 174 ? 56.916 45.106 17.477 1.00 42.32 174 ALA A O 1
ATOM 1342 N N . PRO A 1 175 ? 55.198 44.593 16.065 1.00 40.15 175 PRO A N 1
ATOM 1343 C CA . PRO A 1 175 ? 54.835 43.400 16.846 1.00 38.93 175 PRO A CA 1
ATOM 1344 C C . PRO A 1 175 ? 55.929 42.330 16.832 1.00 37.64 175 PRO A C 1
ATOM 1345 O O . PRO A 1 175 ? 56.129 41.666 17.855 1.00 37.71 175 PRO A O 1
ATOM 1349 N N . LEU A 1 176 ? 56.701 42.223 15.734 1.00 36.09 176 LEU A N 1
ATOM 1350 C CA . LEU A 1 176 ? 57.829 41.305 15.705 1.00 35.34 176 LEU A CA 1
ATOM 1351 C C . LEU A 1 176 ? 58.947 41.740 16.697 1.00 36.17 176 LEU A C 1
ATOM 1352 O O . LEU A 1 176 ? 59.475 40.879 17.404 1.00 36.20 176 LEU A O 1
ATOM 1357 N N . ALA A 1 177 ? 59.240 43.065 16.832 1.00 36.79 177 ALA A N 1
ATOM 1358 C CA . ALA A 1 177 ? 60.215 43.562 17.828 1.00 38.01 177 ALA A CA 1
ATOM 1359 C C . ALA A 1 177 ? 59.717 43.244 19.261 1.00 40.44 177 ALA A C 1
ATOM 1360 O O . ALA A 1 177 ? 60.523 42.936 20.154 1.00 40.61 177 ALA A O 1
ATOM 1362 N N . HIS A 1 178 ? 58.374 43.274 19.472 1.00 41.20 178 HIS A N 1
ATOM 1363 C CA . HIS A 1 178 ? 57.807 42.919 20.750 1.00 42.08 178 HIS A CA 1
ATOM 1364 C C . HIS A 1 178 ? 58.098 41.461 21.070 1.00 42.87 178 HIS A C 1
ATOM 1365 O O . HIS A 1 178 ? 58.685 41.197 22.089 1.00 43.15 178 HIS A O 1
ATOM 1372 N N . ARG A 1 179 ? 57.780 40.533 20.176 1.00 43.88 179 ARG A N 1
ATOM 1373 C CA . ARG A 1 179 ? 58.034 39.097 20.327 1.00 45.21 179 ARG A CA 1
ATOM 1374 C C . ARG A 1 179 ? 59.512 38.828 20.632 1.00 46.02 179 ARG A C 1
ATOM 1375 O O . ARG A 1 179 ? 59.832 37.980 21.472 1.00 46.30 179 ARG A O 1
ATOM 1383 N N . LEU A 1 180 ? 60.412 39.573 19.975 1.00 46.12 180 LEU A N 1
ATOM 1384 C CA . LEU A 1 180 ? 61.845 39.398 20.154 1.00 46.96 180 LEU A CA 1
ATOM 1385 C C . LEU A 1 180 ? 62.438 40.076 21.408 1.00 48.42 180 LEU A C 1
ATOM 1386 O O . LEU A 1 180 ? 63.611 39.872 21.714 1.00 49.35 180 LEU A O 1
ATOM 1391 N N . GLY A 1 181 ? 61.635 40.839 22.138 1.00 48.43 181 GLY A N 1
ATOM 1392 C CA . GLY A 1 181 ? 62.081 41.517 23.353 1.00 48.77 181 GLY A CA 1
ATOM 1393 C C . GLY A 1 181 ? 62.759 42.855 23.126 1.00 49.46 181 GLY A C 1
ATOM 1394 O O . GLY A 1 181 ? 63.280 43.466 24.059 1.00 49.40 181 GLY A O 1
ATOM 1395 N N . MET A 1 182 ? 62.752 43.331 21.888 1.00 50.09 182 MET A N 1
ATOM 1396 C CA . MET A 1 182 ? 63.382 44.578 21.482 1.00 51.02 182 MET A CA 1
ATOM 1397 C C . MET A 1 182 ? 62.458 45.802 21.692 1.00 52.80 182 MET A C 1
ATOM 1398 O O . MET A 1 182 ? 62.089 46.469 20.726 1.00 53.65 182 MET A O 1
ATOM 1403 N N . GLY A 1 183 ? 62.095 46.086 22.939 1.00 53.21 183 GLY A N 1
ATOM 1404 C CA . GLY A 1 183 ? 61.199 47.194 23.275 1.00 54.15 183 GLY A CA 1
ATOM 1405 C C . GLY A 1 183 ? 61.653 48.594 22.883 1.00 54.70 183 GLY A C 1
ATOM 1406 O O . GLY A 1 183 ? 60.827 49.448 22.541 1.00 54.33 183 GLY A O 1
ATOM 1407 N N . GLN A 1 184 ? 62.964 48.849 22.954 1.00 55.42 184 GLN A N 1
ATOM 1408 C CA . GLN A 1 184 ? 63.570 50.130 22.582 1.00 56.67 184 GLN A CA 1
ATOM 1409 C C . GLN A 1 184 ? 63.279 50.413 21.095 1.00 56.27 184 GLN A C 1
ATOM 1410 O O . GLN A 1 184 ? 62.887 51.533 20.724 1.00 56.57 184 GLN A O 1
ATOM 1416 N N . LEU A 1 185 ? 63.464 49.359 20.261 1.00 54.82 185 LEU A N 1
ATOM 1417 C CA . LEU A 1 185 ? 63.246 49.334 18.833 1.00 53.55 185 LEU A CA 1
ATOM 1418 C C . LEU A 1 185 ? 61.750 49.460 18.565 1.00 52.55 185 LEU A C 1
ATOM 1419 O O . LEU A 1 185 ? 61.355 50.295 17.764 1.00 52.74 185 LEU A O 1
ATOM 1424 N N . LYS A 1 186 ? 60.927 48.660 19.263 1.00 51.54 186 LYS A N 1
ATOM 1425 C CA . LYS A 1 186 ? 59.471 48.646 19.169 1.00 51.37 186 LYS A CA 1
ATOM 1426 C C . LYS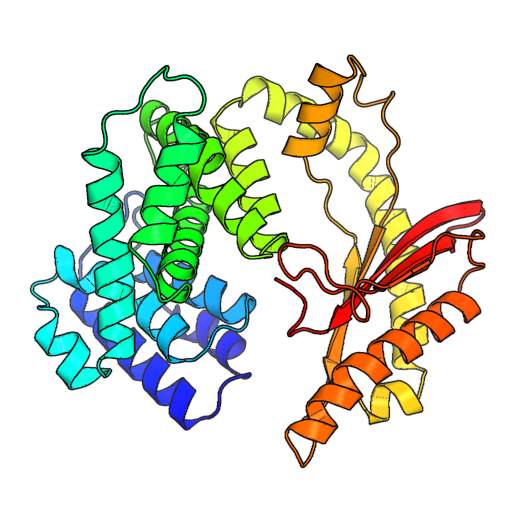 A 1 186 ? 58.869 50.025 19.397 1.00 52.40 186 LYS A C 1
ATOM 1427 O O . LYS A 1 186 ? 58.035 50.442 18.615 1.00 52.72 186 LYS A O 1
ATOM 1433 N N . TRP A 1 187 ? 59.272 50.734 20.464 1.00 53.10 187 TRP A N 1
ATOM 1434 C CA . TRP A 1 187 ? 58.743 52.058 20.789 1.00 53.90 187 TRP A CA 1
ATOM 1435 C C . TRP A 1 187 ? 58.952 53.014 19.620 1.00 52.15 187 TRP A C 1
ATOM 1436 O O . TRP A 1 187 ? 58.017 53.666 19.176 1.00 52.20 187 TRP A O 1
ATOM 1447 N N . GLU A 1 188 ? 60.172 53.046 19.106 1.00 50.69 188 GLU A N 1
ATOM 1448 C CA . GLU A 1 188 ? 60.559 53.933 18.040 1.00 50.01 188 GLU A CA 1
ATOM 1449 C C . GLU A 1 188 ? 59.850 53.621 16.764 1.00 50.12 188 GLU A C 1
ATOM 1450 O O . GLU A 1 188 ? 59.455 54.540 16.063 1.00 50.75 188 GLU A O 1
ATOM 1456 N N . LEU A 1 189 ? 59.658 52.330 16.454 1.00 49.54 189 LEU A N 1
ATOM 1457 C CA . LEU A 1 189 ? 58.924 51.897 15.262 1.00 49.14 189 LEU A CA 1
ATOM 1458 C C . LEU A 1 189 ? 57.478 52.394 15.362 1.00 49.51 189 LEU A C 1
ATOM 1459 O O . LEU A 1 189 ? 56.953 52.936 14.393 1.00 49.67 189 LEU A O 1
ATOM 1464 N N . GLU A 1 190 ? 56.868 52.257 16.554 1.00 49.44 190 GLU A N 1
ATOM 1465 C CA . GLU A 1 190 ? 55.502 52.666 16.845 1.00 49.96 190 GLU A CA 1
ATOM 1466 C C . GLU A 1 190 ? 55.325 54.166 16.700 1.00 50.26 190 GLU A C 1
ATOM 1467 O O . GLU A 1 190 ? 54.435 54.594 15.980 1.00 50.36 190 GLU A O 1
ATOM 1473 N N . ASP A 1 191 ? 56.166 54.964 17.362 1.00 50.52 191 ASP A N 1
ATOM 1474 C CA . ASP A 1 191 ? 56.055 56.418 17.339 1.00 51.69 191 ASP A CA 1
ATOM 1475 C C . ASP A 1 191 ? 56.310 56.997 15.964 1.00 52.57 191 ASP A C 1
ATOM 1476 O O . ASP A 1 191 ? 55.699 58.002 15.595 1.00 53.38 191 ASP A O 1
ATOM 1481 N N . LEU A 1 192 ? 57.253 56.405 15.225 1.00 52.12 192 LEU A N 1
ATOM 1482 C CA . LEU A 1 192 ? 57.554 56.861 13.882 1.00 51.95 192 LEU A CA 1
ATOM 1483 C C . LEU A 1 192 ? 56.430 56.461 12.951 1.00 53.01 192 LEU A C 1
ATOM 1484 O O . LEU A 1 192 ? 56.151 57.195 12.022 1.00 53.15 192 LEU A O 1
ATOM 1489 N N . SER A 1 193 ? 55.790 55.305 13.175 1.00 54.02 193 SER A N 1
ATOM 1490 C CA . SER A 1 193 ? 54.671 54.842 12.356 1.00 55.55 193 SER A CA 1
ATOM 1491 C C . SER A 1 193 ? 53.468 55.747 12.591 1.00 57.21 193 SER A C 1
ATOM 1492 O O . SER A 1 193 ? 52.831 56.189 11.641 1.00 57.24 193 SER A O 1
ATOM 1495 N N . PHE A 1 194 ? 53.191 56.049 13.865 1.00 58.24 194 PHE A N 1
ATOM 1496 C CA . PHE A 1 194 ? 52.122 56.924 14.323 1.00 59.68 194 PHE A CA 1
ATOM 1497 C C . PHE A 1 194 ? 52.232 58.298 13.663 1.00 61.09 194 PHE A C 1
ATOM 1498 O O . PHE A 1 194 ? 51.216 58.871 13.282 1.00 61.36 194 PHE A O 1
ATOM 1506 N N . ARG A 1 195 ? 53.473 58.809 13.519 1.00 61.81 195 ARG A N 1
ATOM 1507 C CA . ARG A 1 195 ? 53.786 60.112 12.948 1.00 62.85 195 ARG A CA 1
ATOM 1508 C C . ARG A 1 195 ? 53.282 60.239 11.541 1.00 63.53 195 ARG A C 1
ATOM 1509 O O . ARG A 1 195 ? 52.671 61.246 11.206 1.00 63.73 195 ARG A O 1
ATOM 1517 N N . TYR A 1 196 ? 53.549 59.237 10.713 1.00 64.03 196 TYR A N 1
ATOM 1518 C CA . TYR A 1 196 ? 53.177 59.289 9.320 1.00 65.15 196 TYR A CA 1
ATOM 1519 C C . TYR A 1 196 ? 51.802 58.734 9.047 1.00 66.01 196 TYR A C 1
ATOM 1520 O O . TYR A 1 196 ? 51.080 59.337 8.266 1.00 66.46 196 TYR A O 1
ATOM 1529 N N . LEU A 1 197 ? 51.408 57.635 9.687 1.00 66.56 197 LEU A N 1
ATOM 1530 C CA . LEU A 1 197 ? 50.073 57.061 9.469 1.00 67.92 197 LEU A CA 1
ATOM 1531 C C . LEU A 1 197 ? 48.913 58.005 9.865 1.00 69.49 197 LEU A C 1
ATOM 1532 O O . LEU A 1 197 ? 48.004 58.205 9.065 1.00 69.59 197 LEU A O 1
ATOM 1537 N N . HIS A 1 198 ? 48.955 58.594 11.071 1.00 70.65 198 HIS A N 1
ATOM 1538 C CA . HIS A 1 198 ? 47.944 59.556 11.522 1.00 72.61 198 HIS A CA 1
ATOM 1539 C C . HIS A 1 198 ? 48.659 60.864 11.829 1.00 74.62 198 HIS A C 1
ATOM 1540 O O . HIS A 1 198 ? 48.978 61.144 12.991 1.00 74.68 198 HIS A O 1
ATOM 1547 N N . PRO A 1 199 ? 48.967 61.665 10.796 1.00 76.14 199 PRO A N 1
ATOM 1548 C CA . PRO A 1 199 ? 49.720 62.897 11.043 1.00 77.46 199 PRO A CA 1
ATOM 1549 C C . PRO A 1 199 ? 48.963 63.927 11.853 1.00 79.40 199 PRO A C 1
ATOM 1550 O O . PRO A 1 199 ? 49.523 64.444 12.818 1.00 79.60 199 PRO A O 1
ATOM 1554 N N . GLU A 1 200 ? 47.681 64.168 11.528 1.00 80.72 200 GLU A N 1
ATOM 1555 C CA . GLU A 1 200 ? 46.871 65.145 12.253 1.00 82.64 200 GLU A CA 1
ATOM 1556 C C . GLU A 1 200 ? 46.802 64.866 13.749 1.00 83.39 200 GLU A C 1
ATOM 1557 O O . GLU A 1 200 ? 46.955 65.791 14.545 1.00 83.75 200 GLU A O 1
ATOM 1559 N N . ALA A 1 201 ? 46.608 63.595 14.138 1.00 83.49 201 ALA A N 1
ATOM 1560 C CA . ALA A 1 201 ? 46.543 63.224 15.556 1.00 83.91 201 ALA A CA 1
ATOM 1561 C C . ALA A 1 201 ? 47.923 63.221 16.236 1.00 84.06 201 ALA A C 1
ATOM 1562 O O . ALA A 1 201 ? 48.015 63.398 17.453 1.00 83.94 201 ALA A O 1
ATOM 1564 N N . PHE A 1 202 ? 48.991 62.996 15.458 1.00 84.06 202 PHE A N 1
ATOM 1565 C CA . PHE A 1 202 ? 50.340 63.004 15.998 1.00 84.43 202 PHE A CA 1
ATOM 1566 C C . PHE A 1 202 ? 50.746 64.436 16.301 1.00 85.43 202 PHE A C 1
ATOM 1567 O O . PHE A 1 202 ? 51.323 64.695 17.349 1.00 85.64 202 PHE A O 1
ATOM 1575 N N . ALA A 1 203 ? 50.476 65.358 15.376 1.00 86.00 203 ALA A N 1
ATOM 1576 C CA . ALA A 1 203 ? 50.838 66.753 15.557 1.00 87.21 203 ALA A CA 1
ATOM 1577 C C . ALA A 1 203 ? 50.049 67.417 16.682 1.00 88.46 203 ALA A C 1
ATOM 1578 O O . ALA A 1 203 ? 50.553 68.359 17.287 1.00 89.02 203 ALA A O 1
ATOM 1580 N N . SER A 1 204 ? 48.829 66.934 16.982 1.00 88.71 204 SER A N 1
ATOM 1581 C CA . SER A 1 204 ? 48.020 67.498 18.061 1.00 89.44 204 SER A CA 1
ATOM 1582 C C . SER A 1 204 ? 48.512 67.004 19.427 1.00 89.75 204 SER A C 1
ATOM 1583 O O . SER A 1 204 ? 48.593 67.785 20.372 1.00 89.96 204 SER A O 1
ATOM 1586 N N . LEU A 1 205 ? 48.820 65.711 19.535 1.00 89.72 205 LEU A N 1
ATOM 1587 C CA . LEU A 1 205 ? 49.299 65.137 20.783 1.00 90.06 205 LEU A CA 1
ATOM 1588 C C . LEU A 1 205 ? 50.676 65.680 21.104 1.00 90.42 205 LEU A C 1
ATOM 1589 O O . LEU A 1 205 ? 50.924 66.066 22.240 1.00 90.43 205 LEU A O 1
ATOM 1594 N N . SER A 1 206 ? 51.562 65.755 20.104 1.00 90.68 206 SER A N 1
ATOM 1595 C CA . SER A 1 206 ? 52.916 66.255 20.312 1.00 91.82 206 SER A CA 1
ATOM 1596 C C . SER A 1 206 ? 52.920 67.684 20.854 1.00 92.88 206 SER A C 1
ATOM 1597 O O . SER A 1 206 ? 53.715 68.005 21.736 1.00 93.18 206 SER A O 1
ATOM 1600 N N . ALA A 1 207 ? 52.011 68.527 20.348 1.00 93.20 207 ALA A N 1
ATOM 1601 C CA . ALA A 1 207 ? 51.902 69.922 20.763 1.00 93.92 207 ALA A CA 1
ATOM 1602 C C . ALA A 1 207 ? 51.489 70.061 22.204 1.00 94.56 207 ALA A C 1
ATOM 1603 O O . ALA A 1 207 ? 51.932 70.993 22.868 1.00 95.00 207 ALA A O 1
ATOM 1605 N N . ARG A 1 208 ? 50.628 69.165 22.688 1.00 94.65 208 ARG A N 1
ATOM 1606 C CA . ARG A 1 208 ? 50.178 69.218 24.071 1.00 95.48 208 ARG A CA 1
ATOM 1607 C C . ARG A 1 208 ? 51.333 68.861 25.012 1.00 95.80 208 ARG A C 1
ATOM 1608 O O . ARG A 1 208 ? 51.518 69.509 26.038 1.00 95.87 208 ARG A O 1
ATOM 1616 N N . ILE A 1 209 ? 52.129 67.852 24.643 1.00 95.95 209 ILE A N 1
ATOM 1617 C CA . ILE A 1 209 ? 53.272 67.414 25.447 1.00 96.34 209 ILE A CA 1
ATOM 1618 C C . ILE A 1 209 ? 54.389 68.463 25.422 1.00 96.89 209 ILE A C 1
ATOM 1619 O O . ILE A 1 209 ? 55.010 68.705 26.452 1.00 97.17 209 ILE A O 1
ATOM 1624 N N . GLN A 1 210 ? 54.590 69.139 24.275 1.00 96.79 210 GLN A N 1
ATOM 1625 C CA . GLN A 1 210 ? 55.611 70.184 24.145 1.00 97.26 210 GLN A CA 1
ATOM 1626 C C . GLN A 1 210 ? 55.320 71.453 24.966 1.00 97.69 210 GLN A C 1
ATOM 1627 O O . GLN A 1 210 ? 56.138 72.373 24.960 1.00 97.76 210 GLN A O 1
ATOM 1629 N N . ALA A 1 211 ? 54.166 71.507 25.666 1.00 97.87 211 ALA A N 1
ATOM 1630 C CA . ALA A 1 211 ? 53.812 72.638 26.525 1.00 98.57 211 ALA A CA 1
ATOM 1631 C C . ALA A 1 211 ? 54.342 72.355 27.948 1.00 98.94 211 ALA A C 1
ATOM 1632 O O . ALA A 1 211 ? 54.985 73.210 28.559 1.00 99.29 211 ALA A O 1
ATOM 1634 N N . THR A 1 212 ? 54.128 71.135 28.442 1.00 98.54 212 THR A N 1
ATOM 1635 C CA . THR A 1 212 ? 54.640 70.732 29.743 1.00 98.66 212 THR A CA 1
ATOM 1636 C C . THR A 1 212 ? 56.066 70.157 29.665 1.00 98.55 212 THR A C 1
ATOM 1637 O O . THR A 1 212 ? 56.664 69.931 30.708 1.00 98.60 212 THR A O 1
ATOM 1641 N N . GLN A 1 213 ? 56.610 69.924 28.446 1.00 98.34 213 GLN A N 1
ATOM 1642 C CA . GLN A 1 213 ? 57.949 69.363 28.207 1.00 98.57 213 GLN A CA 1
ATOM 1643 C C . GLN A 1 213 ? 59.073 70.190 28.827 1.00 98.63 213 GLN A C 1
ATOM 1644 O O . GLN A 1 213 ? 60.139 69.648 29.126 1.00 98.91 213 GLN A O 1
ATOM 1646 N N . GLU A 1 214 ? 58.847 71.501 29.009 1.00 97.99 214 GLU A N 1
ATOM 1647 C CA . GLU A 1 214 ? 59.847 72.361 29.620 1.00 97.58 214 GLU A CA 1
ATOM 1648 C C . GLU A 1 214 ? 59.973 71.971 31.101 1.00 96.35 214 GLU A C 1
ATOM 1649 O O . GLU A 1 214 ? 61.068 71.663 31.564 1.00 96.42 214 GLU A O 1
ATOM 1651 N N . ALA A 1 215 ? 58.843 71.885 31.804 1.00 94.97 215 ALA A N 1
ATOM 1652 C CA . ALA A 1 215 ? 58.825 71.526 33.215 1.00 94.30 215 ALA A CA 1
ATOM 1653 C C . ALA A 1 215 ? 59.110 70.037 33.513 1.00 92.95 215 ALA A C 1
ATOM 1654 O O . ALA A 1 215 ? 59.747 69.730 34.523 1.00 93.17 215 ALA A O 1
ATOM 1656 N N . ARG A 1 216 ? 58.623 69.119 32.662 1.00 91.26 216 ARG A N 1
ATOM 1657 C CA . ARG A 1 216 ? 58.796 67.680 32.867 1.00 89.90 216 ARG A CA 1
ATOM 1658 C C . ARG A 1 216 ? 60.258 67.273 32.807 1.00 88.61 216 ARG A C 1
ATOM 1659 O O . ARG A 1 216 ? 60.735 66.597 33.714 1.00 88.32 216 ARG A O 1
ATOM 1667 N N . GLU A 1 217 ? 60.982 67.694 31.758 1.00 87.79 217 GLU A N 1
ATOM 1668 C CA . GLU A 1 217 ? 62.408 67.363 31.641 1.00 87.33 217 GLU A CA 1
ATOM 1669 C C . GLU A 1 217 ? 63.271 68.139 32.667 1.00 86.50 217 GLU A C 1
ATOM 1670 O O . GLU A 1 217 ? 64.390 67.719 32.965 1.00 86.68 217 GLU A O 1
ATOM 1672 N N . ARG A 1 218 ? 62.740 69.249 33.212 1.00 85.29 218 ARG A N 1
ATOM 1673 C CA . ARG A 1 218 ? 63.398 70.039 34.246 1.00 84.67 218 ARG A CA 1
ATOM 1674 C C . ARG A 1 218 ? 63.405 69.199 35.520 1.00 82.49 218 ARG A C 1
ATOM 1675 O O . ARG A 1 218 ? 64.462 69.030 36.131 1.00 82.25 218 ARG A O 1
ATOM 1683 N N . LEU A 1 219 ? 62.261 68.588 35.829 1.00 80.72 219 LEU A N 1
ATOM 1684 C CA . LEU A 1 219 ? 62.118 67.731 37.038 1.00 79.34 219 LEU A CA 1
ATOM 1685 C C . LEU A 1 219 ? 62.905 66.445 36.845 1.00 78.01 219 LEU A C 1
ATOM 1686 O O . LEU A 1 219 ? 63.698 66.105 37.719 1.00 77.88 219 LEU A O 1
ATOM 1691 N N . ILE A 1 220 ? 62.665 65.758 35.737 1.00 76.87 220 ILE A N 1
ATOM 1692 C CA . ILE A 1 220 ? 63.341 64.499 35.462 1.00 76.37 220 ILE A CA 1
ATOM 1693 C C . ILE A 1 220 ? 64.852 64.653 35.561 1.00 75.69 220 ILE A C 1
ATOM 1694 O O . ILE A 1 220 ? 65.513 63.756 36.063 1.00 75.44 220 ILE A O 1
ATOM 1699 N N . GLN A 1 221 ? 65.385 65.808 35.148 1.00 75.43 221 GLN A N 1
ATOM 1700 C CA . GLN A 1 221 ? 66.815 66.071 35.208 1.00 75.72 221 GLN A CA 1
ATOM 1701 C C . GLN A 1 221 ? 67.326 66.240 36.635 1.00 74.90 221 GLN A C 1
ATOM 1702 O O . GLN A 1 221 ? 68.479 65.911 36.903 1.00 74.70 221 GLN A O 1
ATOM 1708 N N . LYS A 1 222 ? 66.469 66.693 37.574 1.00 74.30 222 LYS A N 1
ATOM 1709 C CA . LYS A 1 222 ? 66.878 66.807 38.983 1.00 74.02 222 LYS A CA 1
ATOM 1710 C C . LYS A 1 222 ? 67.159 65.396 39.515 1.00 73.33 222 LYS A C 1
ATOM 1711 O O . LYS A 1 222 ? 68.222 65.149 40.079 1.00 73.65 222 LYS A O 1
ATOM 1717 N N . ALA A 1 223 ? 66.234 64.462 39.231 1.00 72.24 223 ALA A N 1
ATOM 1718 C CA . ALA A 1 223 ? 66.301 63.065 39.613 1.00 71.80 223 ALA A CA 1
ATOM 1719 C C . ALA A 1 223 ? 67.448 62.351 38.916 1.00 71.81 223 ALA A C 1
ATOM 1720 O O . ALA A 1 223 ? 68.099 61.514 39.521 1.00 71.68 223 ALA A O 1
ATOM 1722 N N . ILE A 1 224 ? 67.696 62.676 37.648 1.00 72.12 224 ILE A N 1
ATOM 1723 C CA . ILE A 1 224 ? 68.791 62.089 36.876 1.00 72.88 224 ILE A CA 1
ATOM 1724 C C . ILE A 1 224 ? 70.146 62.519 37.474 1.00 74.17 224 ILE A C 1
ATOM 1725 O O . ILE A 1 224 ? 71.019 61.674 37.693 1.00 74.54 224 ILE A O 1
ATOM 1730 N N . HIS A 1 225 ? 70.316 63.840 37.723 1.00 74.31 225 HIS A N 1
ATOM 1731 C CA . HIS A 1 225 ? 71.559 64.394 38.261 1.00 74.60 225 HIS A CA 1
ATOM 1732 C C . HIS A 1 225 ? 71.866 63.799 39.622 1.00 74.47 225 HIS A C 1
ATOM 1733 O O . HIS A 1 225 ? 73.010 63.453 39.906 1.00 74.43 225 HIS A O 1
ATOM 1735 N N . LEU A 1 226 ? 70.836 63.654 40.444 1.00 74.17 226 LEU A N 1
ATOM 1736 C CA . LEU A 1 226 ? 70.965 63.111 41.777 1.00 74.48 226 LEU A CA 1
ATOM 1737 C C . LEU A 1 226 ? 71.330 61.631 41.756 1.00 74.93 226 LEU A C 1
ATOM 1738 O O . LEU A 1 226 ? 72.237 61.213 42.475 1.00 75.09 226 LEU A O 1
ATOM 1743 N N .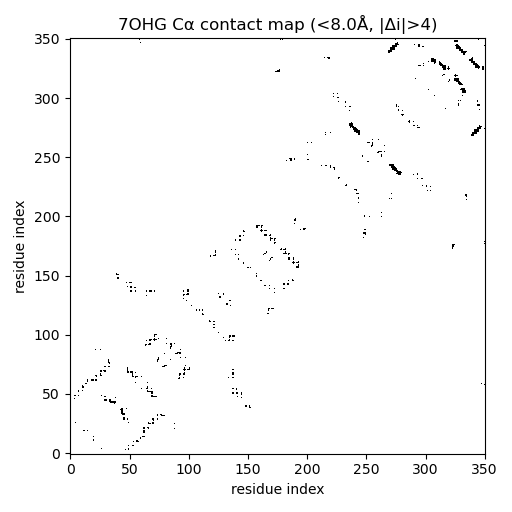 LEU A 1 227 ? 70.648 60.846 40.920 1.00 74.98 227 LEU A N 1
ATOM 1744 C CA . LEU A 1 227 ? 70.907 59.415 40.815 1.00 75.31 227 LEU A CA 1
ATOM 1745 C C . LEU A 1 227 ? 72.273 59.144 40.163 1.00 76.54 227 LEU A C 1
ATOM 1746 O O . LEU A 1 227 ? 72.956 58.200 40.554 1.00 77.03 227 LEU A O 1
ATOM 1751 N N . GLN A 1 228 ? 72.718 60.020 39.246 1.00 76.66 228 GLN A N 1
ATOM 1752 C CA . GLN A 1 228 ? 74.023 59.900 38.611 1.00 77.55 228 GLN A CA 1
ATOM 1753 C C . GLN A 1 228 ? 75.123 59.994 39.676 1.00 77.76 228 GLN A C 1
ATOM 1754 O O . GLN A 1 228 ? 75.984 59.120 39.753 1.00 77.74 228 GLN A O 1
ATOM 1757 N N . GLU A 1 229 ? 75.034 61.022 40.543 1.00 77.73 229 GLU A N 1
ATOM 1758 C CA . GLU A 1 229 ? 75.991 61.298 41.608 1.00 78.07 229 GLU A CA 1
ATOM 1759 C C . GLU A 1 229 ? 76.074 60.163 42.603 1.00 77.24 229 GLU A C 1
ATOM 1760 O O . GLU A 1 229 ? 77.163 59.747 42.990 1.00 77.58 229 GLU A O 1
ATOM 1766 N N . THR A 1 230 ? 74.916 59.673 43.022 1.00 75.97 230 THR A N 1
ATOM 1767 C CA . THR A 1 230 ? 74.762 58.610 44.000 1.00 74.82 230 THR A CA 1
ATOM 1768 C C . THR A 1 230 ? 75.451 57.334 43.521 1.00 74.17 230 THR A C 1
ATOM 1769 O O . THR A 1 230 ? 76.167 56.689 44.292 1.00 74.18 230 THR A O 1
ATOM 1773 N N . LEU A 1 231 ? 75.266 57.005 42.230 1.00 73.41 231 LEU A N 1
ATOM 1774 C CA . LEU A 1 231 ? 75.829 55.812 41.622 1.00 73.20 231 LEU A CA 1
ATOM 1775 C C . LEU A 1 231 ? 77.316 55.955 41.424 1.00 73.89 231 LEU A C 1
ATOM 1776 O O . LEU A 1 231 ? 78.053 55.008 41.684 1.00 74.10 231 LEU A O 1
ATOM 1781 N N . ALA A 1 232 ? 77.766 57.135 40.967 1.00 74.10 232 ALA A N 1
ATOM 1782 C CA . ALA A 1 232 ? 79.185 57.395 40.731 1.00 74.80 232 ALA A CA 1
ATOM 1783 C C . ALA A 1 232 ? 80.004 57.427 42.047 1.00 75.85 232 ALA A C 1
ATOM 1784 O O . ALA A 1 232 ? 81.136 56.938 42.089 1.00 76.34 232 ALA A O 1
ATOM 1786 N N . ARG A 1 233 ? 79.414 57.956 43.126 1.00 75.82 233 ARG A N 1
ATOM 1787 C CA . ARG A 1 233 ? 80.086 58.012 44.413 1.00 76.45 233 ARG A CA 1
ATOM 1788 C C . ARG A 1 233 ? 80.013 56.683 45.199 1.00 77.11 233 ARG A C 1
ATOM 1789 O O . ARG A 1 233 ? 80.391 56.668 46.376 1.00 77.75 233 ARG A O 1
ATOM 1791 N N . ASP A 1 234 ? 79.527 55.576 44.580 1.00 76.67 234 ASP A N 1
ATOM 1792 C CA . ASP A 1 234 ? 79.482 54.284 45.274 1.00 76.61 234 ASP A CA 1
ATOM 1793 C C . ASP A 1 234 ? 80.650 53.456 44.801 1.00 76.94 234 ASP A C 1
ATOM 1794 O O . ASP A 1 234 ? 80.584 52.821 43.762 1.00 77.01 234 ASP A O 1
ATOM 1799 N N . GLU A 1 235 ? 81.723 53.489 45.559 1.00 77.31 235 GLU A N 1
ATOM 1800 C CA . GLU A 1 235 ? 82.990 52.830 45.272 1.00 78.25 235 GLU A CA 1
ATOM 1801 C C . GLU A 1 235 ? 82.895 51.351 44.854 1.00 77.68 235 GLU A C 1
ATOM 1802 O O . GLU A 1 235 ? 83.570 50.956 43.903 1.00 77.61 235 GLU A O 1
ATOM 1808 N N . LEU A 1 236 ? 82.094 50.536 45.568 1.00 77.01 236 LEU A N 1
ATOM 1809 C CA . LEU A 1 236 ? 82.002 49.107 45.263 1.00 76.82 236 LEU A CA 1
ATOM 1810 C C . LEU A 1 236 ? 81.316 48.813 43.937 1.00 76.73 236 LEU A C 1
ATOM 1811 O O . LEU A 1 236 ? 81.812 47.996 43.160 1.00 76.50 236 LEU A O 1
ATOM 1816 N N . LEU A 1 237 ? 80.193 49.497 43.664 1.00 76.72 237 LEU A N 1
ATOM 1817 C CA . LEU A 1 237 ? 79.432 49.361 42.413 1.00 76.70 237 LEU A CA 1
ATOM 1818 C C . LEU A 1 237 ? 80.338 49.721 41.228 1.00 77.11 237 LEU A C 1
ATOM 1819 O O . LEU A 1 237 ? 80.343 49.012 40.224 1.00 77.37 237 LEU A O 1
ATOM 1824 N N . GLN A 1 238 ? 81.121 50.807 41.372 1.00 76.95 238 GLN A N 1
ATOM 1825 C CA . GLN A 1 238 ? 82.045 51.264 40.344 1.00 77.37 238 GLN A CA 1
ATOM 1826 C C . GLN A 1 238 ? 83.229 50.319 40.140 1.00 77.61 238 GLN A C 1
ATOM 1827 O O . GLN A 1 238 ? 83.770 50.258 39.037 1.00 77.72 238 GLN A O 1
ATOM 1833 N N . SER A 1 239 ? 83.597 49.553 41.180 1.00 77.51 239 SER A N 1
ATOM 1834 C CA . SER A 1 239 ? 84.642 48.542 41.126 1.00 78.37 239 SER A CA 1
ATOM 1835 C C . SER A 1 239 ? 84.241 47.392 40.191 1.00 79.11 239 SER A C 1
ATOM 1836 O O . SER A 1 239 ? 85.113 46.791 39.563 1.00 79.88 239 SER A O 1
ATOM 1839 N N . GLN A 1 240 ? 82.941 47.067 40.111 1.00 78.55 240 GLN A N 1
ATOM 1840 C CA . GLN A 1 240 ? 82.449 46.006 39.231 1.00 78.25 240 GLN A CA 1
ATOM 1841 C C . GLN A 1 240 ? 81.835 46.547 37.922 1.00 77.99 240 GLN A C 1
ATOM 1842 O O . GLN A 1 240 ? 81.242 45.778 37.166 1.00 78.08 240 GLN A O 1
ATOM 1848 N N . LEU A 1 241 ? 81.971 47.856 37.648 1.00 77.38 241 LEU A N 1
ATOM 1849 C CA . LEU A 1 241 ? 81.344 48.500 36.496 1.00 77.15 241 LEU A CA 1
ATOM 1850 C C . LEU A 1 241 ? 82.302 49.185 35.537 1.00 76.54 241 LEU A C 1
ATOM 1851 O O . LEU A 1 241 ? 83.144 49.979 35.940 1.00 76.63 241 LEU A O 1
ATOM 1856 N N . 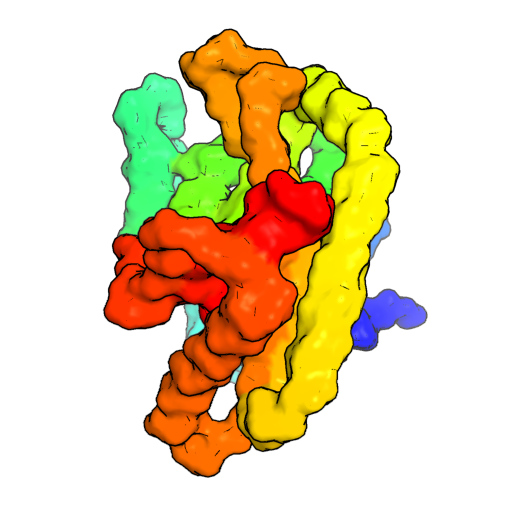GLN A 1 242 ? 82.107 48.939 34.259 1.00 75.98 242 GLN A N 1
ATOM 1857 C CA . GLN A 1 242 ? 82.879 49.543 33.182 1.00 76.22 242 GLN A CA 1
ATOM 1858 C C . GLN A 1 242 ? 82.327 50.951 32.856 1.00 76.28 242 GLN A C 1
ATOM 1859 O O . GLN A 1 242 ? 83.086 51.888 32.624 1.00 76.84 242 GLN A O 1
ATOM 1865 N N . GLY A 1 243 ? 81.006 51.081 32.868 1.00 75.42 243 GLY A N 1
ATOM 1866 C CA . GLY A 1 243 ? 80.310 52.333 32.597 1.00 74.43 243 GLY A CA 1
ATOM 1867 C C . GLY A 1 243 ? 78.830 52.250 32.921 1.00 72.68 243 GLY A C 1
ATOM 1868 O O . GLY A 1 243 ? 78.311 51.173 33.220 1.00 72.20 243 GLY A O 1
ATOM 1869 N N . PHE A 1 244 ? 78.144 53.387 32.883 1.00 71.69 244 PHE A N 1
ATOM 1870 C CA . PHE A 1 244 ? 76.716 53.439 33.200 1.00 71.57 244 PHE A CA 1
ATOM 1871 C C . PHE A 1 244 ? 76.073 54.685 32.642 1.00 70.75 244 PHE A C 1
ATOM 1872 O O . PHE A 1 244 ? 76.765 55.686 32.429 1.00 70.80 244 PHE A O 1
ATOM 1880 N N . GLU A 1 245 ? 74.748 54.650 32.446 1.00 70.03 245 GLU A N 1
ATOM 1881 C CA . GLU A 1 245 ? 74.051 55.839 31.998 1.00 70.18 245 GLU A CA 1
ATOM 1882 C C . GLU A 1 245 ? 72.645 55.899 32.562 1.00 68.97 245 GLU A C 1
ATOM 1883 O O . GLU A 1 245 ? 71.918 54.908 32.560 1.00 68.60 245 GLU A O 1
ATOM 1889 N N . VAL A 1 246 ? 72.305 57.063 33.117 1.00 68.26 246 VAL A N 1
ATOM 1890 C CA . VAL A 1 246 ? 71.011 57.335 33.726 1.00 68.19 246 VAL A CA 1
ATOM 1891 C C . VAL A 1 246 ? 70.262 58.310 32.818 1.00 68.25 246 VAL A C 1
ATOM 1892 O O . VAL A 1 246 ? 70.776 59.390 32.519 1.00 68.22 246 VAL A O 1
ATOM 1896 N N . THR A 1 247 ? 69.076 57.908 32.333 1.00 68.23 247 THR A N 1
ATOM 1897 C CA . THR A 1 247 ? 68.287 58.707 31.389 1.00 68.85 247 THR A CA 1
ATOM 1898 C C . THR A 1 247 ? 66.803 58.813 31.796 1.00 69.60 247 THR A C 1
ATOM 1899 O O . THR A 1 247 ? 66.326 58.021 32.591 1.00 69.73 247 THR A O 1
ATOM 1903 N N . GLY A 1 248 ? 66.078 59.751 31.206 1.00 70.06 248 GLY A N 1
ATOM 1904 C CA . GLY A 1 248 ? 64.640 59.852 31.401 1.00 70.96 248 GLY A CA 1
ATOM 1905 C C . GLY A 1 248 ? 63.961 58.990 30.351 1.00 71.89 248 GLY A C 1
ATOM 1906 O O . GLY A 1 248 ? 64.429 58.929 29.209 1.00 72.24 248 GLY A O 1
ATOM 1907 N N . ARG A 1 249 ? 62.889 58.276 30.719 1.00 72.24 249 ARG A N 1
ATOM 1908 C CA . ARG A 1 249 ? 62.181 57.421 29.758 1.00 73.07 249 ARG A CA 1
ATOM 1909 C C . ARG A 1 249 ? 61.325 58.291 28.861 1.00 73.33 249 ARG A C 1
ATOM 1910 O O . ARG A 1 249 ? 60.630 59.191 29.347 1.00 73.43 249 ARG A O 1
ATOM 1918 N N . PRO A 1 250 ? 61.378 58.044 27.540 1.00 73.19 250 PRO A N 1
ATOM 1919 C CA . PRO A 1 250 ? 60.575 58.849 26.614 1.00 72.94 250 PRO A CA 1
ATOM 1920 C C . PRO A 1 250 ? 59.097 58.490 26.647 1.00 72.62 250 PRO A C 1
ATOM 1921 O O . PRO A 1 250 ? 58.751 57.337 26.913 1.00 72.98 250 PRO A O 1
ATOM 1925 N N . LYS A 1 251 ? 58.221 59.470 26.375 1.00 71.67 251 LYS A N 1
ATOM 1926 C CA . LYS A 1 251 ? 56.790 59.198 26.337 1.00 71.32 251 LYS A CA 1
ATOM 1927 C C . LYS A 1 251 ? 56.511 58.348 25.096 1.00 70.21 251 LYS A C 1
ATOM 1928 O O . LYS A 1 251 ? 56.975 58.688 24.010 1.00 70.53 251 LYS A O 1
ATOM 1934 N N . HIS A 1 252 ? 55.827 57.211 25.266 1.00 68.92 252 HIS A N 1
ATOM 1935 C CA . HIS A 1 252 ? 55.502 56.318 24.158 1.00 68.03 252 HIS A CA 1
ATOM 1936 C C . HIS A 1 252 ? 54.221 56.839 23.537 1.00 67.13 252 HIS A C 1
ATOM 1937 O O . HIS A 1 252 ? 53.138 56.386 23.875 1.00 67.17 252 HIS A O 1
ATOM 1944 N N . LEU A 1 253 ? 54.362 57.841 22.667 1.00 66.39 253 LEU A N 1
ATOM 1945 C CA . LEU A 1 253 ? 53.302 58.572 21.982 1.00 66.36 253 LEU A CA 1
ATOM 1946 C C . LEU A 1 253 ? 52.236 57.731 21.333 1.00 66.54 253 LEU A C 1
ATOM 1947 O O . LEU A 1 253 ? 51.063 58.096 21.403 1.00 66.29 253 LEU A O 1
ATOM 1952 N N . TYR A 1 254 ? 52.621 56.621 20.686 1.00 66.84 254 TYR A N 1
ATOM 1953 C CA . TYR A 1 254 ? 51.637 55.756 20.049 1.00 67.70 254 TYR A CA 1
ATOM 1954 C C . TYR A 1 254 ? 50.736 55.125 21.094 1.00 69.30 254 TYR A C 1
ATOM 1955 O O . TYR A 1 254 ? 49.523 55.207 20.948 1.00 69.47 254 TYR A O 1
ATOM 1964 N N . SER A 1 255 ? 51.326 54.561 22.174 1.00 70.33 255 SER A N 1
ATOM 1965 C CA . SER A 1 255 ? 50.608 53.926 23.280 1.00 71.80 255 SER A CA 1
ATOM 1966 C C . SER A 1 255 ? 49.796 54.916 24.083 1.00 73.63 255 SER A C 1
ATOM 1967 O O . SER A 1 255 ? 48.728 54.566 24.575 1.00 74.01 255 SER A O 1
ATOM 1970 N N . ILE A 1 256 ? 50.281 56.148 24.218 1.00 74.76 256 ILE A N 1
ATOM 1971 C CA . ILE A 1 256 ? 49.560 57.184 24.940 1.00 76.55 256 ILE A CA 1
ATOM 1972 C C . ILE A 1 256 ? 48.263 57.519 24.196 1.00 78.24 256 ILE A C 1
ATOM 1973 O O . ILE A 1 256 ? 47.198 57.538 24.796 1.00 78.28 256 ILE A O 1
ATOM 1978 N N . TRP A 1 257 ? 48.343 57.701 22.880 1.00 79.74 257 TRP A N 1
ATOM 1979 C CA . TRP A 1 257 ? 47.170 57.990 22.058 1.00 81.55 257 TRP A CA 1
ATOM 1980 C C . TRP A 1 257 ? 46.270 56.756 21.868 1.00 82.06 257 TRP A C 1
ATOM 1981 O O . TRP A 1 257 ? 45.058 56.898 21.728 1.00 82.08 257 TRP A O 1
ATOM 1992 N N . LYS A 1 258 ? 46.866 55.563 21.851 1.00 82.34 258 LYS A N 1
ATOM 1993 C CA . LYS A 1 258 ? 46.169 54.287 21.719 1.00 83.13 258 LYS A CA 1
ATOM 1994 C C . LYS A 1 258 ? 45.219 54.095 22.923 1.00 84.22 258 LYS A C 1
ATOM 1995 O O . LYS A 1 258 ? 44.058 53.717 22.724 1.00 84.51 258 LYS A O 1
ATOM 2001 N N . LYS A 1 259 ? 45.718 54.353 24.167 1.00 84.49 259 LYS A N 1
ATOM 2002 C CA . LYS A 1 259 ? 44.929 54.237 25.404 1.00 85.29 259 LYS A CA 1
ATOM 2003 C C . LYS A 1 259 ? 43.886 55.348 25.527 1.00 86.23 259 LYS A C 1
ATOM 2004 O O . LYS A 1 259 ? 42.887 55.158 26.201 1.00 86.41 259 LYS A O 1
ATOM 2006 N N . MET A 1 260 ? 44.113 56.502 24.894 1.00 86.74 260 MET A N 1
ATOM 2007 C CA . MET A 1 260 ? 43.161 57.598 24.902 1.00 87.75 260 MET A CA 1
ATOM 2008 C C . MET A 1 260 ? 41.941 57.209 24.086 1.00 89.40 260 MET A C 1
ATOM 2009 O O . MET A 1 260 ? 40.825 57.490 24.508 1.00 89.77 260 MET A O 1
ATOM 2014 N N . GLU A 1 261 ? 42.140 56.573 22.915 1.00 90.37 261 GLU A N 1
ATOM 2015 C CA . GLU A 1 261 ? 41.009 56.149 22.087 1.00 91.86 261 GLU A CA 1
ATOM 2016 C C . GLU A 1 261 ? 40.231 55.011 22.768 1.00 93.15 261 GLU A C 1
ATOM 2017 O O . GLU A 1 261 ? 38.999 55.070 22.833 1.00 93.58 261 GLU A O 1
ATOM 2023 N N . ARG A 1 262 ? 40.954 53.999 23.299 1.00 93.32 262 ARG A N 1
ATOM 2024 C CA . ARG A 1 262 ? 40.351 52.853 23.969 1.00 93.82 262 ARG A CA 1
ATOM 2025 C C . ARG A 1 262 ? 39.648 53.264 25.261 1.00 94.71 262 ARG A C 1
ATOM 2026 O O . ARG A 1 262 ? 38.440 53.060 25.380 1.00 95.00 262 ARG A O 1
ATOM 2028 N N . GLU A 1 263 ? 40.369 53.886 26.208 1.00 94.97 263 GLU A N 1
ATOM 2029 C CA . GLU A 1 263 ? 39.769 54.289 27.482 1.00 95.58 263 GLU A CA 1
ATOM 2030 C C . GLU A 1 263 ? 38.953 55.586 27.426 1.00 96.31 263 GLU A C 1
ATOM 2031 O O . GLU A 1 263 ? 38.446 56.009 28.465 1.00 96.47 263 GLU A O 1
ATOM 2037 N N . GLY A 1 264 ? 38.798 56.170 26.234 1.00 96.72 264 GLY A N 1
ATOM 2038 C CA . GLY A 1 264 ? 38.024 57.388 26.016 1.00 97.74 264 GLY A CA 1
ATOM 2039 C C . GLY A 1 264 ? 38.487 58.570 26.846 1.00 98.55 264 GLY A C 1
ATOM 2040 O O . GLY A 1 264 ? 37.672 59.394 27.278 1.00 99.00 264 GLY A O 1
ATOM 2041 N N . LYS A 1 265 ? 39.805 58.648 27.096 1.00 98.30 265 LYS A N 1
ATOM 2042 C CA . LYS A 1 265 ? 40.386 59.707 27.917 1.00 98.29 265 LYS A CA 1
ATOM 2043 C C . LYS A 1 265 ? 40.967 60.869 27.073 1.00 98.43 265 LYS A C 1
ATOM 2044 O O . LYS A 1 265 ? 40.957 60.819 25.837 1.00 98.29 265 LYS A O 1
ATOM 2050 N N . THR A 1 266 ? 41.410 61.939 27.761 1.00 98.28 266 THR A N 1
ATOM 2051 C CA . THR A 1 266 ? 42.067 63.118 27.188 1.00 98.32 266 THR A CA 1
ATOM 2052 C C . THR A 1 266 ? 43.555 63.079 27.626 1.00 97.80 266 THR A C 1
ATOM 2053 O O . THR A 1 266 ? 43.873 62.423 28.627 1.00 97.95 266 THR A O 1
ATOM 2057 N N . LEU A 1 267 ? 44.462 63.794 26.921 1.00 97.04 267 LEU A N 1
ATOM 2058 C CA . LEU A 1 267 ? 45.884 63.804 27.318 1.00 96.68 267 LEU A CA 1
ATOM 2059 C C . LEU A 1 267 ? 46.105 64.400 28.725 1.00 96.16 267 LEU A C 1
ATOM 2060 O O . LEU A 1 267 ? 47.117 64.099 29.362 1.00 96.63 267 LEU A O 1
ATOM 2062 N N . GLU A 1 268 ? 45.145 65.219 29.214 1.00 95.01 268 GLU A N 1
ATOM 2063 C CA . GLU A 1 268 ? 45.168 65.797 30.556 1.00 94.33 268 GLU A CA 1
ATOM 2064 C C . GLU A 1 268 ? 44.695 64.748 31.591 1.00 93.90 268 GLU A C 1
ATOM 2065 O O . GLU A 1 268 ? 45.221 64.691 32.697 1.00 93.76 268 GLU A O 1
ATOM 2067 N N . GLN A 1 269 ? 43.722 63.904 31.207 1.00 93.51 269 GLN A N 1
ATOM 2068 C CA . GLN A 1 269 ? 43.091 62.855 32.015 1.00 93.36 269 GLN A CA 1
ATOM 2069 C C . GLN A 1 269 ? 43.966 61.619 32.245 1.00 92.53 269 GLN A C 1
ATOM 2070 O O . GLN A 1 269 ? 43.639 60.799 33.107 1.00 92.47 269 GLN A O 1
ATOM 2076 N N . ILE A 1 270 ? 45.040 61.446 31.457 1.00 91.65 270 ILE A N 1
ATOM 2077 C CA . ILE A 1 270 ? 45.903 60.270 31.616 1.00 91.09 270 ILE A CA 1
ATOM 2078 C C . ILE A 1 270 ? 47.117 60.590 32.517 1.00 89.87 270 ILE A C 1
ATOM 2079 O O . ILE A 1 270 ? 47.706 61.673 32.403 1.00 90.17 270 ILE A O 1
ATOM 2084 N N . TYR A 1 271 ? 47.446 59.677 33.460 1.00 88.07 271 TYR A N 1
ATOM 2085 C CA . TYR A 1 271 ? 48.536 59.930 34.396 1.00 86.66 271 TYR A CA 1
ATOM 2086 C C . TYR A 1 271 ? 49.923 59.794 33.808 1.00 83.64 271 TYR A C 1
ATOM 2087 O O . TYR A 1 271 ? 50.330 58.704 33.388 1.00 83.54 271 TYR A O 1
ATOM 2096 N N . ASP A 1 272 ? 50.682 60.898 33.892 1.00 80.94 272 ASP A N 1
ATOM 2097 C CA . ASP A 1 272 ? 52.063 60.988 33.424 1.00 78.69 272 ASP A CA 1
ATOM 2098 C C . ASP A 1 272 ? 53.020 60.428 34.486 1.00 75.48 272 ASP A C 1
ATOM 2099 O O . ASP A 1 272 ? 53.549 61.211 35.283 1.00 75.58 272 ASP A O 1
ATOM 2104 N N . LEU A 1 273 ? 53.227 59.087 34.527 1.00 72.37 273 LEU A N 1
ATOM 2105 C CA . LEU A 1 273 ? 54.177 58.541 35.494 1.00 70.20 273 LEU A CA 1
ATOM 2106 C C . LEU A 1 273 ? 55.594 58.780 34.982 1.00 67.91 273 LEU A C 1
ATOM 2107 O O . LEU A 1 273 ? 55.952 58.314 33.897 1.00 68.56 273 LEU A O 1
ATOM 2112 N N . LEU A 1 274 ? 56.386 59.533 35.741 1.00 65.15 274 LEU A N 1
ATOM 2113 C CA . LEU A 1 274 ? 57.761 59.811 35.361 1.00 63.10 274 LEU A CA 1
ATOM 2114 C C . LEU A 1 274 ? 58.590 58.568 35.568 1.00 61.48 274 LEU A C 1
ATOM 2115 O O . LEU A 1 274 ? 58.431 57.883 36.565 1.00 61.41 274 LEU A O 1
ATOM 2120 N N . ALA A 1 275 ? 59.466 58.267 34.626 1.00 60.51 275 ALA A N 1
ATOM 2121 C CA . ALA A 1 275 ? 60.333 57.108 34.725 1.00 59.93 275 ALA A CA 1
ATOM 2122 C C . ALA A 1 275 ? 61.756 57.445 34.355 1.00 59.22 275 ALA A C 1
ATOM 2123 O O . ALA A 1 275 ? 62.013 58.317 33.527 1.00 59.28 275 ALA A O 1
ATOM 2125 N N . VAL A 1 276 ? 62.687 56.779 35.010 1.00 58.33 276 VAL A N 1
ATOM 2126 C CA . VAL A 1 276 ? 64.105 56.926 34.736 1.00 57.79 276 VAL A CA 1
ATOM 2127 C C . VAL A 1 276 ? 64.692 55.549 34.509 1.00 57.77 276 VAL A C 1
ATOM 2128 O O . VAL A 1 276 ? 64.136 54.545 34.943 1.00 58.07 276 VAL A O 1
ATOM 2132 N N . ARG A 1 277 ? 65.788 55.498 33.791 1.00 57.47 277 ARG A N 1
ATOM 2133 C CA . ARG A 1 277 ? 66.407 54.260 3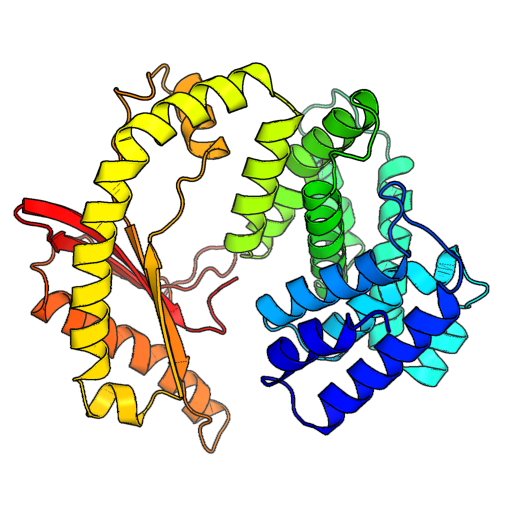3.405 1.00 57.95 277 ARG A CA 1
ATOM 2134 C C . ARG A 1 277 ? 67.865 54.251 33.781 1.00 57.67 277 ARG A C 1
ATOM 2135 O O . ARG A 1 277 ? 68.580 55.204 33.502 1.00 58.12 277 ARG A O 1
ATOM 2143 N N . VAL A 1 278 ? 68.312 53.186 34.412 1.00 57.06 278 VAL A N 1
ATOM 2144 C CA . VAL A 1 278 ? 69.711 53.010 34.723 1.00 57.19 278 VAL A CA 1
ATOM 2145 C C . VAL A 1 278 ? 70.157 51.859 33.838 1.00 57.93 278 VAL A C 1
ATOM 2146 O O . VAL A 1 278 ? 69.562 50.769 33.869 1.00 57.74 278 VAL A O 1
ATOM 2150 N N . ILE A 1 279 ? 71.143 52.142 32.973 1.00 58.14 279 ILE A N 1
ATOM 2151 C CA . ILE A 1 279 ? 71.738 51.142 32.099 1.00 58.40 279 ILE A CA 1
ATOM 2152 C C . ILE A 1 279 ? 73.138 50.911 32.649 1.00 59.56 279 ILE A C 1
ATOM 2153 O O . ILE A 1 279 ? 73.865 51.870 32.920 1.00 59.16 279 ILE A O 1
ATOM 2158 N N . LEU A 1 280 ? 73.483 49.648 32.898 1.00 60.85 280 LEU A N 1
ATOM 2159 C CA . LEU A 1 280 ? 74.764 49.313 33.496 1.00 62.88 280 LEU A CA 1
ATOM 2160 C C . LEU A 1 280 ? 75.655 48.466 32.584 1.00 64.89 280 LEU A C 1
ATOM 2161 O O . LEU A 1 280 ? 75.251 47.414 32.122 1.00 64.98 280 LEU A O 1
ATOM 2166 N N . ASP A 1 281 ? 76.881 48.909 32.359 1.00 66.34 281 ASP A N 1
ATOM 2167 C CA . ASP A 1 281 ? 77.841 48.204 31.522 1.00 68.28 281 ASP A CA 1
ATOM 2168 C C . ASP A 1 281 ? 78.871 47.535 32.447 1.00 69.81 281 ASP A C 1
ATOM 2169 O O . ASP A 1 281 ? 79.826 48.205 32.815 1.00 70.00 281 ASP A O 1
ATOM 2174 N N . PRO A 1 282 ? 78.714 46.257 32.871 1.00 70.87 282 PRO A N 1
ATOM 2175 C CA . PRO A 1 282 ? 79.735 45.656 33.753 1.00 72.02 282 PRO A CA 1
ATOM 2176 C C . PRO A 1 282 ? 81.119 45.508 33.123 1.00 74.31 282 PRO A C 1
ATOM 2177 O O . PRO A 1 282 ? 81.266 45.383 31.911 1.00 74.48 282 PRO A O 1
ATOM 2181 N N . LYS A 1 283 ? 82.141 45.545 33.963 1.00 76.15 283 LYS A N 1
ATOM 2182 C CA . LYS A 1 283 ? 83.518 45.362 33.538 1.00 78.48 283 LYS A CA 1
ATOM 2183 C C . LYS A 1 283 ? 83.708 43.909 33.064 1.00 80.90 283 LYS A C 1
ATOM 2184 O O . LYS A 1 283 ? 83.091 42.993 33.617 1.00 81.30 283 LYS A O 1
ATOM 2190 N N . PRO A 1 284 ? 84.591 43.676 32.073 1.00 82.13 284 PRO A N 1
ATOM 2191 C CA . PRO A 1 284 ? 84.869 42.298 31.638 1.00 83.23 284 PRO A CA 1
ATOM 2192 C C . PRO A 1 284 ? 85.372 41.411 32.774 1.00 85.35 284 PRO A C 1
ATOM 2193 O O . PRO A 1 284 ? 86.366 41.728 33.441 1.00 85.47 284 PRO A O 1
ATOM 2197 N N . ALA A 1 285 ? 84.656 40.308 33.015 1.00 86.72 285 ALA A N 1
ATOM 2198 C CA . ALA A 1 285 ? 84.988 39.365 34.079 1.00 88.23 285 ALA A CA 1
ATOM 2199 C C . ALA A 1 285 ? 85.844 38.196 33.549 1.00 89.59 285 ALA A C 1
ATOM 2200 O O . ALA A 1 285 ? 85.647 37.736 32.409 1.00 89.83 285 ALA A O 1
ATOM 2202 N N . PRO A 1 286 ? 86.802 37.724 34.383 1.00 89.93 286 PRO A N 1
ATOM 2203 C CA . PRO A 1 286 ? 87.712 36.639 33.960 1.00 90.41 286 PRO A CA 1
ATOM 2204 C C . PRO A 1 286 ? 87.085 35.373 33.341 1.00 91.18 286 PRO A C 1
ATOM 2205 O O . PRO A 1 286 ? 87.730 34.758 32.493 1.00 91.71 286 PRO A O 1
ATOM 2209 N N . THR A 1 287 ? 85.869 34.961 33.750 1.00 90.97 287 THR A N 1
ATOM 2210 C CA . THR A 1 287 ? 85.211 33.793 33.144 1.00 91.11 287 THR A CA 1
ATOM 2211 C C . THR A 1 287 ? 83.808 34.144 32.628 1.00 91.71 287 THR A C 1
ATOM 2212 O O . THR A 1 287 ? 83.259 35.188 32.989 1.00 92.01 287 THR A O 1
ATOM 2216 N N . ARG A 1 288 ? 83.223 33.277 31.784 1.00 91.76 288 ARG A N 1
ATOM 2217 C CA . ARG A 1 288 ? 81.878 33.511 31.263 1.00 92.23 288 ARG A CA 1
ATOM 2218 C C . ARG A 1 288 ? 80.836 33.425 32.379 1.00 92.43 288 ARG A C 1
ATOM 2219 O O . ARG A 1 288 ? 79.867 34.183 32.366 1.00 92.88 288 ARG A O 1
ATOM 2221 N N . GLU A 1 289 ? 81.043 32.524 33.349 1.00 91.87 289 GLU A N 1
ATOM 2222 C CA . GLU A 1 289 ? 80.117 32.333 34.459 1.00 92.02 289 GLU A CA 1
ATOM 2223 C C . GLU A 1 289 ? 80.146 33.506 35.420 1.00 91.13 289 GLU A C 1
ATOM 2224 O O . GLU A 1 289 ? 79.099 33.949 35.886 1.00 91.02 289 GLU A O 1
ATOM 2230 N N . SER A 1 290 ? 81.343 34.022 35.696 1.00 90.29 290 SER A N 1
ATOM 2231 C CA . SER A 1 290 ? 81.516 35.179 36.566 1.00 89.96 290 SER A CA 1
ATOM 2232 C C . SER A 1 290 ? 80.946 36.438 35.940 1.00 88.93 290 SER A C 1
ATOM 2233 O O . SER A 1 290 ? 80.519 37.328 36.663 1.00 89.33 290 SER A O 1
ATOM 2236 N N . GLN A 1 291 ? 80.957 36.530 34.608 1.00 87.70 291 GLN A N 1
ATOM 2237 C CA . GLN A 1 291 ? 80.391 37.654 33.871 1.00 86.86 291 GLN A CA 1
ATOM 2238 C C . GLN A 1 291 ? 78.861 37.685 34.051 1.00 85.01 291 GLN A C 1
ATOM 2239 O O . GLN A 1 291 ? 78.271 38.756 34.227 1.00 84.90 291 GLN A O 1
ATOM 2245 N N . ALA A 1 292 ? 78.237 36.492 34.003 1.00 83.22 292 ALA A N 1
ATOM 2246 C CA . ALA A 1 292 ? 76.798 36.287 34.132 1.00 81.61 292 ALA A CA 1
ATOM 2247 C C . ALA A 1 292 ? 76.306 36.658 35.515 1.00 78.93 292 ALA A C 1
ATOM 2248 O O . ALA A 1 292 ? 75.224 37.226 35.644 1.00 79.08 292 ALA A O 1
ATOM 2250 N N . LEU A 1 293 ? 77.091 36.330 36.542 1.00 76.37 293 LEU A N 1
ATOM 2251 C CA . LEU A 1 293 ? 76.752 36.650 37.918 1.00 74.46 293 LEU A CA 1
ATOM 2252 C C . LEU A 1 293 ? 76.851 38.142 38.128 1.00 72.92 293 LEU A C 1
ATOM 2253 O O . LEU A 1 293 ? 75.951 38.727 38.719 1.00 73.21 293 LEU A O 1
ATOM 2258 N N . ARG A 1 294 ? 77.927 38.769 37.621 1.00 71.24 294 ARG A N 1
ATOM 2259 C CA . ARG A 1 294 ? 78.151 40.206 37.740 1.00 70.21 294 ARG A CA 1
ATOM 2260 C C . ARG A 1 294 ? 76.990 40.997 37.155 1.00 68.55 294 ARG A C 1
ATOM 2261 O O . ARG A 1 294 ? 76.538 41.969 37.745 1.00 68.61 294 ARG A O 1
ATOM 2269 N N . GLU A 1 295 ? 76.459 40.528 36.035 1.00 67.26 295 GLU A N 1
ATOM 2270 C CA . GLU A 1 295 ? 75.329 41.137 35.343 1.00 66.47 295 GLU A CA 1
ATOM 2271 C C . GLU A 1 295 ? 74.116 41.263 36.271 1.00 65.51 295 GLU A C 1
ATOM 2272 O O . GLU A 1 295 ? 73.515 42.333 36.356 1.00 65.67 295 GLU A O 1
ATOM 2278 N N . LYS A 1 296 ? 73.796 40.187 37.004 1.00 64.29 296 LYS A N 1
ATOM 2279 C CA . LYS A 1 296 ? 72.687 40.204 37.936 1.00 63.69 296 LYS A CA 1
ATOM 2280 C C . LYS A 1 296 ? 73.087 41.070 39.152 1.00 63.98 296 LYS A C 1
ATOM 2281 O O . LYS A 1 296 ? 72.483 42.111 39.381 1.00 64.19 296 LYS A O 1
ATOM 2287 N N . GLN A 1 297 ? 74.149 40.670 39.872 1.00 63.54 297 GLN A N 1
ATOM 2288 C CA . GLN A 1 297 ? 74.702 41.326 41.045 1.00 63.39 297 GLN A CA 1
ATOM 2289 C C . GLN A 1 297 ? 74.723 42.854 40.969 1.00 62.12 297 GLN A C 1
ATOM 2290 O O . GLN A 1 297 ? 74.508 43.517 41.978 1.00 62.41 297 GLN A O 1
ATOM 2296 N N . VAL A 1 298 ? 75.004 43.411 39.797 1.00 60.78 298 VAL A N 1
ATOM 2297 C CA . VAL A 1 298 ? 75.162 44.851 39.654 1.00 59.90 298 VAL A CA 1
ATOM 2298 C C . VAL A 1 298 ? 73.801 45.583 39.643 1.00 58.13 298 VAL A C 1
ATOM 2299 O O . VAL A 1 298 ? 73.710 46.694 40.153 1.00 58.02 298 VAL A O 1
ATOM 2303 N N . CYS A 1 299 ? 72.742 44.926 39.174 1.00 56.78 299 CYS A N 1
ATOM 2304 C CA . CYS A 1 299 ? 71.405 45.519 39.159 1.00 56.10 299 CYS A CA 1
ATOM 2305 C C . CYS A 1 299 ? 70.793 45.565 40.547 1.00 56.21 299 CYS A C 1
ATOM 2306 O O . CYS A 1 299 ? 70.136 46.546 40.881 1.00 56.37 299 CYS A O 1
ATOM 2309 N N . TYR A 1 300 ? 70.988 44.510 41.352 1.00 55.97 300 TYR A N 1
ATOM 2310 C CA . TYR A 1 300 ? 70.467 44.492 42.722 1.00 56.25 300 TYR A CA 1
ATOM 2311 C C . TYR A 1 300 ? 71.244 45.449 43.614 1.00 56.14 300 TYR A C 1
ATOM 2312 O O . TYR A 1 300 ? 70.642 46.034 44.506 1.00 56.17 300 TYR A O 1
ATOM 2321 N N . HIS A 1 301 ? 72.549 45.682 43.326 1.00 55.80 301 HIS A N 1
ATOM 2322 C CA . HIS A 1 301 ? 73.384 46.670 44.013 1.00 56.08 301 HIS A CA 1
ATOM 2323 C C . HIS A 1 301 ? 72.733 48.056 43.784 1.00 55.08 301 HIS A C 1
ATOM 2324 O O . HIS A 1 301 ? 72.463 48.765 44.758 1.00 55.33 301 HIS A O 1
ATOM 2331 N N . VAL A 1 302 ? 72.389 48.377 42.511 1.00 53.72 302 VAL A N 1
ATOM 2332 C CA . VAL A 1 302 ? 71.712 49.629 42.166 1.00 53.10 302 VAL A CA 1
ATOM 2333 C C . VAL A 1 302 ? 70.331 49.748 42.851 1.00 53.04 302 VAL A C 1
ATOM 2334 O O . VAL A 1 302 ? 70.049 50.774 43.452 1.00 53.09 302 VAL A O 1
ATOM 2338 N N . LEU A 1 303 ? 69.509 48.690 42.861 1.00 52.63 303 LEU A N 1
ATOM 2339 C CA . LEU A 1 303 ? 68.191 48.712 43.516 1.00 52.62 303 LEU A CA 1
ATOM 2340 C C . LEU A 1 303 ? 68.284 49.206 44.964 1.00 53.42 303 LEU A C 1
ATOM 2341 O O . LEU A 1 303 ? 67.451 50.000 45.407 1.00 53.80 303 LEU A O 1
ATOM 2346 N N . GLY A 1 304 ? 69.338 48.773 45.650 1.00 53.35 304 GLY A N 1
ATOM 2347 C CA . GLY A 1 304 ? 69.593 49.136 47.033 1.00 53.39 304 GLY A CA 1
ATOM 2348 C C . GLY A 1 304 ? 69.945 50.593 47.173 1.00 53.36 304 GLY A C 1
ATOM 2349 O O . GLY A 1 304 ? 69.406 51.292 48.034 1.00 53.67 304 GLY A O 1
ATOM 2350 N N . LEU A 1 305 ? 70.775 51.102 46.290 1.00 52.93 305 LEU A N 1
ATOM 2351 C CA . LEU A 1 305 ? 71.177 52.517 46.387 1.00 53.17 305 LEU A CA 1
ATOM 2352 C C . LEU A 1 305 ? 69.986 53.378 46.002 1.00 53.41 305 LEU A C 1
ATOM 2353 O O . LEU A 1 305 ? 69.815 54.425 46.601 1.00 53.81 305 LEU A O 1
ATOM 2358 N N . VAL A 1 306 ? 69.207 52.953 45.023 1.00 52.88 306 VAL A N 1
ATOM 2359 C CA . VAL A 1 306 ? 67.992 53.678 44.685 1.00 53.20 306 VAL A CA 1
ATOM 2360 C C . VAL A 1 306 ? 67.068 53.753 45.905 1.00 53.46 306 VAL A C 1
ATOM 2361 O O . VAL A 1 306 ? 66.515 54.811 46.191 1.00 53.75 306 VAL A O 1
ATOM 2365 N N . HIS A 1 307 ? 66.968 52.661 46.673 1.00 53.09 307 HIS A N 1
ATOM 2366 C CA . HIS A 1 307 ? 66.157 52.626 47.894 1.00 52.73 307 HIS A CA 1
ATOM 2367 C C . HIS A 1 307 ? 66.770 53.400 49.047 1.00 52.66 307 HIS A C 1
ATOM 2368 O O . HIS A 1 307 ? 66.050 53.817 49.938 1.00 53.35 307 HIS A O 1
ATOM 2375 N N . ALA A 1 308 ? 68.077 53.636 49.024 1.00 52.01 308 ALA A N 1
ATOM 2376 C CA . ALA A 1 308 ? 68.746 54.487 50.015 1.00 51.39 308 ALA A CA 1
ATOM 2377 C C . ALA A 1 308 ? 68.498 55.964 49.633 1.00 50.46 308 ALA A C 1
ATOM 2378 O O . ALA A 1 308 ? 68.311 56.803 50.496 1.00 50.34 308 ALA A O 1
ATOM 2380 N N . LEU A 1 309 ? 68.477 56.266 48.332 1.00 49.87 309 LEU A N 1
ATOM 2381 C CA . LEU A 1 309 ? 68.257 57.597 47.801 1.00 49.68 309 LEU A CA 1
ATOM 2382 C C . LEU A 1 309 ? 66.792 58.050 47.910 1.00 49.81 309 LEU A C 1
ATOM 2383 O O . LEU A 1 309 ? 66.534 59.160 48.371 1.00 50.18 309 LEU A O 1
ATOM 2388 N N . TRP A 1 310 ? 65.842 57.209 47.473 1.00 49.44 310 TRP A N 1
ATOM 2389 C CA . TRP A 1 310 ? 64.420 57.532 47.510 1.00 49.49 310 TRP A CA 1
ATOM 2390 C C . TRP A 1 310 ? 63.629 56.431 48.183 1.00 48.35 310 TRP A C 1
ATOM 2391 O O . TRP A 1 310 ? 63.896 55.252 47.964 1.00 48.07 310 TRP A O 1
ATOM 2402 N N . GLN A 1 311 ? 62.618 56.827 48.957 1.00 47.63 311 GLN A N 1
ATOM 2403 C CA . GLN A 1 311 ? 61.726 55.945 49.709 1.00 47.42 311 GLN A CA 1
ATOM 2404 C C . GLN A 1 311 ? 60.855 55.100 48.783 1.00 46.71 311 GLN A C 1
ATOM 2405 O O . GLN A 1 311 ? 60.047 55.632 48.045 1.00 46.15 311 GLN A O 1
ATOM 2411 N N . PRO A 1 312 ? 60.976 53.766 48.859 1.00 46.58 312 PRO A N 1
ATOM 2412 C CA . PRO A 1 312 ? 60.183 52.910 47.974 1.00 46.40 312 PRO A CA 1
ATOM 2413 C C . PRO A 1 312 ? 58.736 52.673 48.377 1.00 46.39 312 PRO A C 1
ATOM 2414 O O . PRO A 1 312 ? 58.446 52.238 49.505 1.00 47.04 312 PRO A O 1
ATOM 2418 N N . ILE A 1 313 ? 57.825 52.924 47.422 1.00 45.68 313 ILE A N 1
ATOM 2419 C CA . ILE A 1 313 ? 56.383 52.695 47.573 1.00 45.55 313 ILE A CA 1
ATOM 2420 C C . ILE A 1 313 ? 56.184 51.179 47.735 1.00 45.68 313 ILE A C 1
ATOM 2421 O O . ILE A 1 313 ? 56.767 50.413 46.972 1.00 46.00 313 ILE A O 1
ATOM 2426 N N . PRO A 1 314 ? 55.478 50.727 48.777 1.00 45.39 314 PRO A N 1
ATOM 2427 C CA . PRO A 1 314 ? 55.370 49.288 49.011 1.00 45.63 314 PRO A CA 1
ATOM 2428 C C . PRO A 1 314 ? 54.748 48.504 47.882 1.00 46.54 314 PRO A C 1
ATOM 2429 O O . PRO A 1 314 ? 53.831 48.973 47.221 1.00 46.51 314 PRO A O 1
ATOM 2433 N N . GLY A 1 315 ? 55.340 47.335 47.640 1.00 47.32 315 GLY A N 1
ATOM 2434 C CA . GLY A 1 315 ? 54.926 46.352 46.651 1.00 48.01 315 GLY A CA 1
ATOM 2435 C C . GLY A 1 315 ? 55.192 46.719 45.216 1.00 48.79 315 GLY A C 1
ATOM 2436 O O . GLY A 1 315 ? 54.583 46.134 44.318 1.00 49.67 315 GLY A O 1
ATOM 2437 N N . ARG A 1 316 ? 56.125 47.647 44.970 1.00 48.36 316 ARG A N 1
ATOM 2438 C CA . ARG A 1 316 ? 56.415 48.101 43.598 1.00 47.58 316 ARG A CA 1
ATOM 2439 C C . ARG A 1 316 ? 57.719 47.578 43.008 1.00 46.58 316 ARG A C 1
ATOM 2440 O O . ARG A 1 316 ? 58.121 48.029 41.934 1.00 46.68 316 ARG A O 1
ATOM 2448 N N . VAL A 1 317 ? 58.391 46.639 43.695 1.00 45.81 317 VAL A N 1
ATOM 2449 C CA . VAL A 1 317 ? 59.613 46.030 43.150 1.00 45.05 317 VAL A CA 1
ATOM 2450 C C . VAL A 1 317 ? 59.144 44.929 42.208 1.00 44.53 317 VAL A C 1
ATOM 2451 O O . VAL A 1 317 ? 58.194 44.188 42.525 1.00 44.86 317 VAL A O 1
ATOM 2455 N N . LYS A 1 318 ? 59.730 44.907 40.994 1.00 43.38 318 LYS A N 1
ATOM 2456 C CA . LYS A 1 318 ? 59.407 43.961 39.946 1.00 42.35 318 LYS A CA 1
ATOM 2457 C C . LYS A 1 318 ? 60.702 43.365 39.436 1.00 42.81 318 LYS A C 1
ATOM 2458 O O . LYS A 1 318 ? 61.573 44.076 38.948 1.00 43.17 318 LYS A O 1
ATOM 2463 N N . ASP A 1 319 ? 60.861 42.056 39.625 1.00 42.69 319 ASP A N 1
ATOM 2464 C CA . ASP A 1 319 ? 62.076 41.358 39.230 1.00 42.57 319 ASP A CA 1
ATOM 2465 C C . ASP A 1 319 ? 61.890 40.508 38.009 1.00 41.55 319 ASP A C 1
ATOM 2466 O O . ASP A 1 319 ? 61.494 39.341 38.105 1.00 40.56 319 ASP A O 1
ATOM 2471 N N . TYR A 1 320 ? 62.216 41.104 36.849 1.00 41.53 320 TYR A N 1
ATOM 2472 C CA . TYR A 1 320 ? 62.199 40.432 35.552 1.00 41.19 320 TYR A CA 1
ATOM 2473 C C . TYR A 1 320 ? 63.555 39.854 35.179 1.00 41.97 320 TYR A C 1
ATOM 2474 O O . TYR A 1 320 ? 63.692 39.348 34.078 1.00 42.88 320 TYR A O 1
ATOM 2483 N N . ILE A 1 321 ? 64.560 39.950 36.043 1.00 41.90 321 ILE A N 1
ATOM 2484 C CA . ILE A 1 321 ? 65.849 39.311 35.818 1.00 42.54 321 ILE A CA 1
ATOM 2485 C C . ILE A 1 321 ? 65.634 37.828 36.270 1.00 42.42 321 ILE A C 1
ATOM 2486 O O . ILE A 1 321 ? 65.836 36.880 35.496 1.00 41.97 321 ILE A O 1
ATOM 2491 N N . ALA A 1 322 ? 65.114 37.659 37.491 1.00 42.47 322 ALA A N 1
ATOM 2492 C CA . ALA A 1 322 ? 64.772 36.359 38.054 1.00 43.26 322 ALA A CA 1
ATOM 2493 C C . ALA A 1 322 ? 63.642 35.697 37.262 1.00 43.32 322 ALA A C 1
ATOM 2494 O O . ALA A 1 322 ? 63.612 34.474 37.130 1.00 43.68 322 ALA A O 1
ATOM 2496 N N . VAL A 1 323 ? 62.672 36.494 36.806 1.00 42.65 323 VAL A N 1
ATOM 2497 C CA . VAL A 1 323 ? 61.540 35.972 36.049 1.00 42.32 323 VAL A CA 1
ATOM 2498 C C . VAL A 1 323 ? 61.273 36.826 34.788 1.00 42.33 323 VAL A C 1
ATOM 2499 O O . VAL A 1 323 ? 60.360 37.666 34.768 1.00 42.40 323 VAL A O 1
ATOM 2503 N N . PRO A 1 324 ? 62.052 36.622 33.714 1.00 41.98 324 PRO A N 1
ATOM 2504 C CA . PRO A 1 324 ? 61.811 37.400 32.486 1.00 42.01 324 PRO A CA 1
ATOM 2505 C C . PRO A 1 324 ? 60.405 37.217 31.923 1.00 42.23 324 PRO A C 1
ATOM 2506 O O . PRO A 1 324 ? 59.739 36.197 32.184 1.00 42.34 324 PRO A O 1
ATOM 2510 N N . LYS A 1 325 ? 59.941 38.249 31.201 1.00 41.67 325 LYS A N 1
ATOM 2511 C CA . LYS A 1 325 ? 58.642 38.259 30.550 1.00 41.52 325 LYS A CA 1
ATOM 2512 C C . LYS A 1 325 ? 58.642 37.182 29.434 1.00 42.29 325 LYS A C 1
ATOM 2513 O O . LYS A 1 325 ? 59.715 36.671 29.067 1.00 42.18 325 LYS A O 1
ATOM 2519 N N . PRO A 1 326 ? 57.473 36.783 28.892 1.00 42.57 326 PRO A N 1
ATOM 2520 C CA . PRO A 1 326 ? 57.476 35.711 27.876 1.00 43.04 326 PRO A CA 1
ATOM 2521 C C . PRO A 1 326 ? 58.370 36.000 26.653 1.00 43.88 326 PRO A C 1
ATOM 2522 O O . PRO A 1 326 ? 58.919 35.059 26.063 1.00 43.95 326 PRO A O 1
ATOM 2526 N N . ASN A 1 327 ? 58.585 37.296 26.324 1.00 44.02 327 ASN A N 1
ATOM 2527 C CA . ASN A 1 327 ? 59.476 37.706 25.233 1.00 44.59 327 ASN A CA 1
ATOM 2528 C C . ASN A 1 327 ? 60.977 37.821 25.652 1.00 46.18 327 ASN A C 1
ATOM 2529 O O . ASN A 1 327 ? 61.811 38.285 24.872 1.00 46.67 327 ASN A O 1
ATOM 2534 N N . GLY A 1 328 ? 61.293 37.395 26.874 1.00 46.76 328 GLY A N 1
ATOM 2535 C CA . GLY A 1 328 ? 62.643 37.370 27.419 1.00 47.47 328 GLY A CA 1
ATOM 2536 C C . GLY A 1 328 ? 63.114 38.672 28.013 1.00 48.15 328 GLY A C 1
ATOM 2537 O O . GLY A 1 328 ? 64.312 38.816 28.288 1.00 48.53 328 GLY A O 1
ATOM 2538 N N . TYR A 1 329 ? 62.172 39.629 28.215 1.00 48.06 329 TYR A N 1
ATOM 2539 C CA . TYR A 1 329 ? 62.458 40.938 28.792 1.00 48.08 329 TYR A CA 1
ATOM 2540 C C . TYR A 1 329 ? 63.008 40.776 30.184 1.00 47.71 329 TYR A C 1
ATOM 2541 O O . TYR A 1 329 ? 62.345 40.213 31.048 1.00 47.89 329 TYR A O 1
ATOM 2550 N N . GLN A 1 330 ? 64.200 41.322 30.407 1.00 46.98 330 GLN A N 1
ATOM 2551 C CA . GLN A 1 330 ? 64.868 41.345 31.693 1.00 46.28 330 GLN A CA 1
ATOM 2552 C C . GLN A 1 330 ? 65.199 42.766 32.080 1.00 45.95 330 GLN A C 1
ATOM 2553 O O . GLN A 1 330 ? 65.837 43.507 31.340 1.00 45.37 330 GLN A O 1
ATOM 2559 N N . SER A 1 331 ? 64.757 43.123 33.265 1.00 46.45 331 SER A N 1
ATOM 2560 C CA . SER A 1 331 ? 64.990 44.386 33.934 1.00 46.92 331 SER A CA 1
ATOM 2561 C C . SER A 1 331 ? 64.454 44.293 35.373 1.00 47.72 331 SER A C 1
ATOM 2562 O O . SER A 1 331 ? 63.642 43.423 35.704 1.00 48.13 331 SER A O 1
ATOM 2565 N N . LEU A 1 332 ? 64.948 45.174 36.233 1.00 47.49 332 LEU A N 1
ATOM 2566 C CA . LEU A 1 332 ? 64.481 45.326 37.596 1.00 47.43 332 LEU A CA 1
ATOM 2567 C C . LEU A 1 332 ? 63.702 46.656 37.615 1.00 47.17 332 LEU A C 1
ATOM 2568 O O . LEU A 1 332 ? 64.115 47.601 36.946 1.00 47.23 332 LEU A O 1
ATOM 2573 N N . HIS A 1 333 ? 62.565 46.722 38.320 1.00 46.53 333 HIS A N 1
ATOM 2574 C CA . HIS A 1 333 ? 61.786 47.950 38.375 1.00 46.62 333 HIS A CA 1
ATOM 2575 C C . HIS A 1 333 ? 61.406 48.251 39.792 1.00 47.25 333 HIS A C 1
ATOM 2576 O O . HIS A 1 333 ? 61.041 47.345 40.521 1.00 47.37 333 HIS A O 1
ATOM 2583 N N . THR A 1 334 ? 61.429 49.527 40.180 1.00 47.55 334 THR A N 1
ATOM 2584 C CA . THR A 1 334 ? 60.958 49.938 41.496 1.00 48.27 334 THR A CA 1
ATOM 2585 C C . THR A 1 334 ? 60.354 51.317 41.435 1.00 48.32 334 THR A C 1
ATOM 2586 O O . THR A 1 334 ? 60.928 52.214 40.840 1.00 48.38 334 THR A O 1
ATOM 2590 N N . THR A 1 335 ? 59.193 51.481 42.045 1.00 48.19 335 THR A N 1
ATOM 2591 C CA . THR A 1 335 ? 58.545 52.771 42.109 1.00 48.41 335 THR A CA 1
ATOM 2592 C C . THR A 1 335 ? 58.839 53.310 43.489 1.00 49.07 335 THR A C 1
ATOM 2593 O O . THR A 1 335 ? 58.647 52.610 44.494 1.00 49.42 335 THR A O 1
ATOM 2597 N N . VAL A 1 336 ? 59.405 54.520 43.528 1.00 48.87 336 VAL A N 1
ATOM 2598 C CA . VAL A 1 336 ? 59.838 55.219 44.739 1.00 48.77 336 VAL A CA 1
ATOM 2599 C C . VAL A 1 336 ? 59.152 56.612 44.853 1.00 49.45 336 VAL A C 1
ATOM 2600 O O . VAL A 1 336 ? 58.457 57.058 43.940 1.00 49.15 336 VAL A O 1
ATOM 2604 N N . ILE A 1 337 ? 59.334 57.279 45.994 1.00 50.34 337 ILE A N 1
ATOM 2605 C CA . ILE A 1 337 ? 58.876 58.625 46.240 1.00 51.51 337 ILE A CA 1
ATOM 2606 C C . ILE A 1 337 ? 60.125 59.491 46.125 1.00 54.05 337 ILE A C 1
ATOM 2607 O O . ILE A 1 337 ? 61.052 59.398 46.929 1.00 5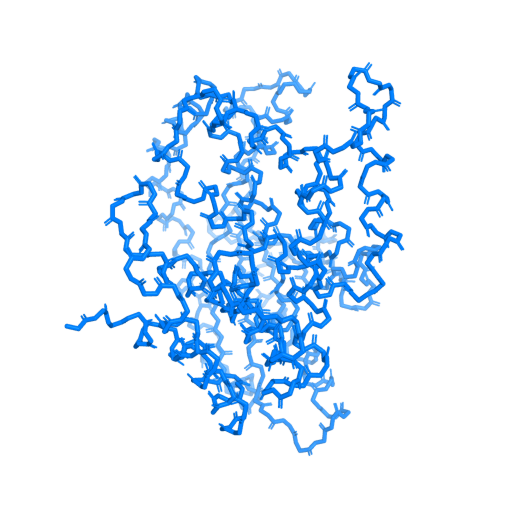3.93 337 ILE A O 1
ATOM 2612 N N . ALA A 1 338 ? 60.185 60.234 45.041 1.00 56.11 338 ALA A N 1
ATOM 2613 C CA . ALA A 1 338 ? 61.265 61.137 44.689 1.00 58.40 338 ALA A CA 1
ATOM 2614 C C . ALA A 1 338 ? 60.620 62.496 44.269 1.00 61.10 338 ALA A C 1
ATOM 2615 O O . ALA A 1 338 ? 59.392 62.617 44.294 1.00 61.29 338 ALA A O 1
ATOM 2617 N N . LEU A 1 339 ? 61.431 63.532 43.953 1.00 62.98 339 LEU A N 1
ATOM 2618 C CA . LEU A 1 339 ? 60.950 64.839 43.496 1.00 64.93 339 LEU A CA 1
ATOM 2619 C C . LEU A 1 339 ? 59.948 65.509 44.469 1.00 66.60 339 LEU A C 1
ATOM 2620 O O . LEU A 1 339 ? 59.023 66.212 44.039 1.00 67.38 339 LEU A O 1
ATOM 2622 N N . GLU A 1 340 ? 60.150 65.285 45.775 1.00 66.66 340 GLU A N 1
ATOM 2623 C CA . GLU A 1 340 ? 59.350 65.895 46.827 1.00 67.14 340 GLU A CA 1
ATOM 2624 C C . GLU A 1 340 ? 57.864 65.468 46.792 1.00 67.17 340 GLU A C 1
ATOM 2625 O O . GLU A 1 340 ? 56.965 66.316 46.732 1.00 67.74 340 GLU A O 1
ATOM 2627 N N . GLY A 1 341 ? 57.636 64.157 46.898 1.00 66.01 341 GLY A N 1
ATOM 2628 C CA . GLY A 1 341 ? 56.297 63.585 46.993 1.00 64.97 341 GLY A CA 1
ATOM 2629 C C . GLY A 1 341 ? 55.721 63.049 45.705 1.00 63.38 341 GLY A C 1
ATOM 2630 O O . GLY A 1 341 ? 54.508 62.831 45.607 1.00 63.58 341 GLY A O 1
ATOM 2631 N N . LEU A 1 342 ? 56.583 62.812 44.719 1.00 61.66 342 LEU A N 1
ATOM 2632 C CA . LEU A 1 342 ? 56.134 62.329 43.428 1.00 60.48 342 LEU A CA 1
ATOM 2633 C C . LEU A 1 342 ? 56.554 60.922 43.146 1.00 59.11 342 LEU A C 1
ATOM 2634 O O . LEU A 1 342 ? 57.695 60.556 43.421 1.00 59.33 342 LEU A O 1
ATOM 2639 N N . PRO A 1 343 ? 55.676 60.134 42.508 1.00 57.50 343 PRO A N 1
ATOM 2640 C CA . PRO A 1 343 ? 56.075 58.778 42.120 1.00 56.25 343 PRO A CA 1
ATOM 2641 C C . PRO A 1 343 ? 57.069 58.814 40.963 1.00 54.88 343 PRO A C 1
ATOM 2642 O O . PRO A 1 343 ? 56.883 59.511 39.958 1.00 55.10 343 PRO A O 1
ATOM 2646 N N . LEU A 1 344 ? 58.147 58.083 41.133 1.00 53.40 344 LEU A N 1
ATOM 2647 C CA . LEU A 1 344 ? 59.173 57.974 40.135 1.00 52.61 344 LEU A CA 1
ATOM 2648 C C . LEU A 1 344 ? 59.436 56.507 39.954 1.00 52.68 344 LEU A C 1
ATOM 2649 O O . LEU A 1 344 ? 59.693 55.790 40.907 1.00 52.38 344 LEU A O 1
ATOM 2654 N N . GLU A 1 345 ? 59.308 56.047 38.730 1.00 53.11 345 GLU A N 1
ATOM 2655 C CA . GLU A 1 345 ? 59.548 54.660 38.380 1.00 53.54 345 GLU A CA 1
ATOM 2656 C C . GLU A 1 345 ? 61.010 54.543 37.921 1.00 52.34 345 GLU A C 1
ATOM 2657 O O . GLU A 1 345 ? 61.463 55.353 37.127 1.00 52.23 345 GLU A O 1
ATOM 2663 N N . VAL A 1 346 ? 61.757 53.588 38.465 1.00 51.52 346 VAL A N 1
ATOM 2664 C CA . VAL A 1 346 ? 63.146 53.386 38.073 1.00 51.48 346 VAL A CA 1
ATOM 2665 C C . VAL A 1 346 ? 63.290 52.027 37.435 1.00 51.90 346 VAL A C 1
ATOM 2666 O O . VAL A 1 346 ? 62.913 51.019 38.017 1.00 52.06 346 VAL A O 1
ATOM 2670 N N . GLN A 1 347 ? 63.781 52.010 36.216 1.00 51.97 347 GLN A N 1
ATOM 2671 C CA . GLN A 1 347 ? 64.035 50.800 35.472 1.00 52.91 347 GLN A CA 1
ATOM 2672 C C . GLN A 1 347 ? 65.562 50.586 35.576 1.00 53.25 347 GLN A C 1
ATOM 2673 O O . GLN A 1 347 ? 66.319 51.515 35.357 1.00 52.92 347 GLN A O 1
ATOM 2679 N N . ILE A 1 348 ? 66.011 49.411 36.015 1.00 53.96 348 ILE A N 1
ATOM 2680 C CA . ILE A 1 348 ? 67.437 49.100 36.169 1.00 55.23 348 ILE A CA 1
ATOM 2681 C C . ILE A 1 348 ? 67.745 47.861 35.360 1.00 57.45 348 ILE A C 1
ATOM 2682 O O . ILE A 1 348 ? 67.129 46.829 35.602 1.00 58.09 348 ILE A O 1
ATOM 2687 N N . ARG A 1 349 ? 68.709 47.927 34.445 1.00 58.29 349 ARG A N 1
ATOM 2688 C CA . ARG A 1 349 ? 69.101 46.759 33.657 1.00 59.69 349 ARG A CA 1
ATOM 2689 C C . ARG A 1 349 ? 70.548 46.923 33.162 1.00 62.18 349 ARG A C 1
ATOM 2690 O O . ARG A 1 349 ? 71.121 48.008 33.312 1.00 62.95 349 ARG A O 1
ATOM 2698 N N . THR A 1 350 ? 71.156 45.865 32.591 1.00 63.26 350 THR A N 1
ATOM 2699 C CA . THR A 1 350 ? 72.509 45.997 32.030 1.00 64.60 350 THR A CA 1
ATOM 2700 C C . THR A 1 350 ? 72.4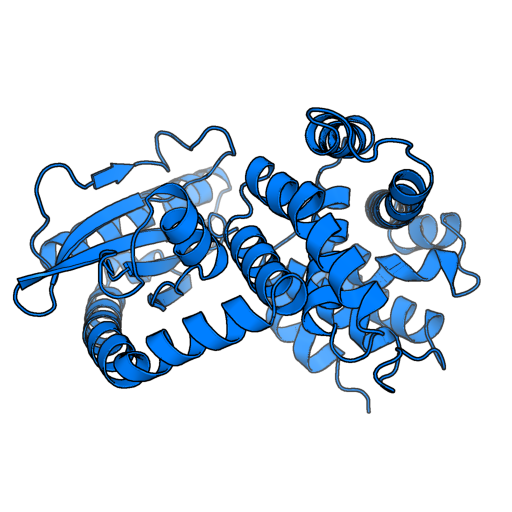54 46.483 30.543 1.00 65.80 350 THR A C 1
ATOM 2701 O O . THR A 1 350 ? 71.351 46.655 30.007 1.00 66.02 350 THR A O 1
ATOM 2705 N N . ARG A 1 351 A 73.632 46.722 29.886 1.00 66.36 351 ARG A N 1
ATOM 2706 C CA . ARG A 1 351 A 73.693 47.123 28.467 1.00 67.16 351 ARG A CA 1
ATOM 2707 C C . ARG A 1 351 A 73.164 45.953 27.607 1.00 67.05 351 ARG A C 1
ATOM 2708 O O . ARG A 1 351 A 72.356 46.177 26.701 1.00 67.05 351 ARG A O 1
ATOM 2716 N N . GLU A 1 352 ? 73.541 44.701 27.980 1.00 66.52 352 GLU A N 1
ATOM 2717 C CA . GLU A 1 352 ? 73.126 43.456 27.330 1.00 66.54 352 GLU A CA 1
ATOM 2718 C C . GLU A 1 352 ? 71.603 43.233 27.410 1.00 65.31 352 GLU A C 1
ATOM 2719 O O . GLU A 1 352 ? 70.991 42.726 26.467 1.00 65.65 352 GLU A O 1
ATOM 2725 N N . MET A 1 353 ? 71.002 43.630 28.530 1.00 63.77 353 MET A N 1
ATOM 2726 C CA . MET A 1 353 ? 69.567 43.516 28.751 1.00 62.38 353 MET A CA 1
ATOM 2727 C C . MET A 1 353 ? 68.782 44.587 27.983 1.00 62.09 353 MET A C 1
ATOM 2728 O O . MET A 1 353 ? 67.603 44.381 27.728 1.00 61.49 353 MET A O 1
ATOM 2733 N N . HIS A 1 354 ? 69.405 45.743 27.657 1.00 62.56 354 HIS A N 1
ATOM 2734 C CA . HIS A 1 354 ? 68.711 46.845 26.989 1.00 63.89 354 HIS A CA 1
ATOM 2735 C C . HIS A 1 354 ? 68.510 46.642 25.477 1.00 66.13 354 HIS A C 1
ATOM 2736 O O . HIS A 1 354 ? 69.394 46.957 24.677 1.00 66.91 354 HIS A O 1
ATOM 2743 N N . ARG A 1 355 ? 67.323 46.149 25.090 1.00 66.83 355 ARG A N 1
ATOM 2744 C CA . ARG A 1 355 ? 66.984 45.841 23.704 1.00 67.88 355 ARG A CA 1
ATOM 2745 C C . ARG A 1 355 ? 65.779 46.659 23.206 1.00 67.92 355 ARG A C 1
ATOM 2746 O O . ARG A 1 355 ? 64.906 46.988 24.039 1.00 67.90 355 ARG A O 1
#

CATH classification: 1.10.3210.10 (+1 more: 3.30.460.10)

Solvent-accessible surface area: 17109 Å² total; per-residue (Å²): 184,66,25,19,37,105,108,0,72,86,36,0,77,73,12,52,96,152,61,66,61,65,0,84,73,0,6,126,16,0,42,109,22,3,151,73,48,120,41,165,41,56,85,61,36,11,26,2,0,0,11,0,0,50,18,0,3,60,24,70,14,59,7,33,0,0,0,0,0,0,0,0,24,0,26,125,71,28,85,16,45,34,111,53,0,67,172,93,2,23,82,29,0,62,105,0,0,31,7,5,20,109,0,33,94,70,23,170,151,33,140,46,84,75,98,175,59,68,15,100,83,21,63,92,50,0,32,58,72,2,151,32,62,64,14,0,6,0,14,0,0,8,17,3,16,39,0,104,37,4,98,75,47,55,85,79,83,26,73,59,41,0,72,44,0,25,46,5,2,4,37,0,0,97,131,27,5,0,31,69,6,50,56,34,0,17,22,28,0,0,106,28,38,59,70,87,31,26,63,53,0,34,64,103,39,74,78,90,43,64,55,42,57,154,47,10,102,129,8,18,48,78,0,44,114,38,0,57,91,33,157,113,0,51,57,51,4,110,22,39,90,7,52,27,88,46,47,42,23,34,35,33,44,101,36,16,104,90,113,62,63,75,29,103,108,46,138,52,58,17,10,0,20,0,8,0,30,14,83,110,17,128,77,91,139,44,52,58,123,37,21,103,72,0,0,83,40,0,25,39,28,0,52,91,45,20,116,51,49,121,78,94,74,76,48,44,5,67,108,53,87,151,37,47,30,53,0,0,24,0,5,0,63,3,38,114,59,60,39,5,29,0,5,0,7,0,68,124,16,30,78

Secondary structure (DSSP, 8-state):
---HHHHHHHHTTTS-HHHHHHHHHHHHHHHHHTTT-B-TTSSBTTHHHHHHHHHHHHTT--HHHHHHHHHTTHHHHTT--HHHHHHHHHHHHHHHHHHHHHHHHHHHH---SS-TTHHHHHHHHHHHH--STHHHHHHHHHHHHHHHTGGGS-HHHHHHHHHHIIIIIHHHHHHHT-HHHHHHHHHHHHHHHSHHHHHHHHHHHHHHHHHHHHHHHHHHHHHHHHHHT-HHHHHTEEEEEEEEPPP-HHHHHHHHHHHT--TTTS---EEEEEEEEEPPPSSHHHHHHHHHHHHHHHHHHHHHHSEEPTT--EETTTS--TT----EEEEEEETTTEEEEEEEEETTT--

Radius of gyration: 21.75 Å; Cα contacts (8 Å, |Δi|>4): 465; chains: 1; bounding box: 52×42×59 Å

Sequence (351 aa):
DLGLWNRLEPALAYLAPEERAKVREAYRFAEEAHRGQLRRSGEPYITHPVAVAEILAGLQMDADTVAAGLLHDTLEDCGVAPEELERRFGPTVRRIVEGETKVSKLYKLANLEGEERRAEDLRQMFIAMAEDVRIIIVKLADRLHNLRTLEHMPPEKQKRIAQETLEIYAPLAHRLGMGQLKWELEDLSFRYLHPEAFASLSARIQATQEARERLIQKAIHLLQETLARDELLQSQLQGFEVTGRPKHLYSIWKKMEREGKTLEQIYDLLAVRVILDPKPAPTRESQALREKQVCYHVLGLVHALWQPIPGRVKDYIAVPKPNGYQSLHTTVIALEGLPLEVQIRTREMHR

Nearest PDB structures (foldseek):
  6s2t-assembly1_A  TM=1.001E+00  e=2.942E-48  Thermus thermophilus
  6s2v-assembly3_C  TM=8.979E-01  e=1.153E-41  Thermus thermophilus
  6s2v-assembly1_A  TM=8.129E-01  e=1.007E-42  Thermus thermophilus
  6s2u-assembly1_A  TM=6.863E-01  e=7.281E-42  Thermus thermophilus
  6s2v-assembly2_B  TM=6.717E-01  e=8.650E-37  Thermus thermophilus

Foldseek 3Di:
DLCLCVVQVVLCPVDDPVLVVLLVVLLVVLCVQQPPPDDLVRHRPLNQLSQLLSVCSLLVHGSLLSSLSSVLVRPPRGPDPLVNCCVRNNDSSSVLSVLLVVLVVVVVVDDDDPHDCSLVVSQVVSVVVCVPCSSLSSNLSSLLSCLVVVVSDDLVVLQVSLVCCVSHNLVNCVLQQQVVSNLSSQLSSCCSNVVVVNVVLVVVCVVCVVVLVVLLVVVQVLLVCLQVPPVVLVVFFPDKHKAKDDDSSNVLVVCCVVVVHDNVRDDDATEMEMATATDDDPDPVVVLVSQVVSQVVSVVSVCVVFPFDPPFWDACQVPPDSSRQGWIWTWTQDSPGGTYIYTYGYSNNND

Organism: Thermus thermophilus (strain ATCC 27634 / DSM 579 / HB8) (NCBI:txid300852)

InterPro domains:
  IPR002912 ACT domain [PF13291] (656-724)
  IPR002912 ACT domain [PS51671] (657-727)
  IPR003607 HD/PDEase domain [SM00471] (45-160)
  IPR003607 HD/PDEase domain [cd00077] (47-173)
  IPR004095 TGS [PF02824] (413-472)
  IPR004095 TGS [PS51880] (411-472)
  IPR004811 RelA/SpoT family [TIGR00691] (30-722)
  IPR006674 HD domain [PS51831] (49-151)
  IPR007685 RelA/SpoT [PF04607] (248-370)
  IPR007685 RelA/SpoT [SM00954] (248-371)
  IPR007685 RelA/SpoT [cd05399] (221-359)
  IPR012675 Beta-grasp domain superfamily [G3DSA:3.10.20.30] (406-481)
  IPR012676 TGS-like [SSF81271] (400-472)
  IPR033655 RelA/SpoT, TGS domain [cd01668] (414-472)
  IPR043519 Nucleotidyltransferase superfamily [G3DSA:3.30.460.10] (199-351)
  IPR043519 Nucleotidyltransferase superfamily [SSF81301] (187-417)
  IPR045600 RelA/SpoT, AH and RIS domain [PF19296] (498-567)
  IPR045865 ACT-like domain [SSF55021] (654-726)
  IPR060374 RelA/SpoT, RIS domain [PF28438] (594-648)

B-factor: mean 64.97, std 18.77, range [23.19, 147.57]